Protein AF-A0A0D6EL27-F1 (afdb_monomer)

InterPro domains:
  IPR026113 tRNA N(3)-methylcytidine methyltransferase METTL2/6/8-like [PTHR22809] (2-212)
  IPR029063 S-adenosyl-L-methionine-dependent methyltransferase superfamily [G3DSA:3.40.50.150] (2-173)
  IPR029063 S-adenosyl-L-methionine-dependent methyltransferase superfamily [SSF53335] (4-173)

Organism: Sporidiobolus salmonicolor (NCBI:txid5005)

Sequence (214 aa):
MRAVELTKSHPAHTPTRVHVFQHDLTAPPSRPSLTSQLLAVPPEFGEPVQQFDIVSSIFVLSALAPRNHAKAVQTLISGTRAQLLAPGGSLLFRDYALHDEAQLRFHALPSASYATVPSLLSPQTASPATSSSPSLDEDTASFELNKPWYKRGDQTMTYFFTPAELQTLVDAACTELGVTVEGGVGVVERKMENRGEGWACTRRFVHGSWKRVA

Solvent-accessible surface area (backbone atoms only — not comparable to full-atom values): 12627 Å² total; per-residue (Å²): 108,72,67,54,52,53,51,68,71,35,92,84,55,48,58,60,80,49,89,81,82,89,83,66,75,77,62,57,89,91,47,86,48,70,52,58,55,47,58,63,54,56,80,70,46,51,81,56,67,71,56,29,63,63,45,77,46,69,64,50,65,27,58,46,60,75,90,47,46,52,59,35,51,32,37,62,44,27,36,87,85,51,56,26,48,26,73,67,9,36,45,36,40,36,33,46,14,58,85,12,47,70,57,52,48,47,48,70,44,97,41,82,62,33,53,38,91,76,33,88,68,52,81,83,73,79,77,79,92,74,94,74,88,77,81,92,69,91,79,70,68,73,77,61,86,85,54,62,61,43,42,34,55,84,71,49,48,44,36,37,40,52,42,67,58,55,47,50,41,49,53,52,31,24,62,78,68,74,42,49,67,51,75,52,50,41,79,48,77,43,82,44,69,45,84,90,72,80,46,76,46,57,43,33,26,28,43,33,45,31,32,25,76,89

Mean predicted aligned error: 10.02 Å

Nearest PDB structures (foldseek):
  1f38-assembly1_A  TM=5.485E-01  e=1.653E-01  Methanothermobacter thermautotrophicus
  3e05-assembly1_G  TM=5.197E-01  e=1.555E-01  Geobacter metallireducens GS-15
  6zm9-assembly1_A  TM=5.830E-01  e=5.276E-01  unidentified
  2q3v-assembly1_B  TM=5.225E-01  e=4.963E-01  Arabidopsis thaliana
  2yxd-assembly1_A  TM=3.707E-01  e=1.241E+00  Methanocaldococcus jannaschii DSM 2661

pLDDT: mean 80.63, std 20.19, range [30.08, 98.31]

Secondary structure (DSSP, 8-state):
-HHHHHHHTSTT--TTT-------TT--TTSPPHHHHHH---GGG-SPP-SEEEEEEES-GGGS-GGGHHHHHHHHHHTTTS-SEEEEEEEEEEEEBTT-HHHHHHHH---TTS--TT-TTS---PPPP---PPP--TT-----TTSSEEE-TTS-EEE-B-HHHHHHHHHHHHHHHT--EEEEEEEEEEEEEETTTTEEEEEEEEEEEEEE--

Structure (mmCIF, N/CA/C/O backbone):
data_AF-A0A0D6EL27-F1
#
_entry.id   AF-A0A0D6EL27-F1
#
loop_
_atom_site.group_PDB
_atom_site.id
_atom_site.type_symbol
_atom_site.label_atom_id
_atom_site.label_alt_id
_atom_site.label_comp_id
_atom_site.label_asym_id
_atom_site.label_entity_id
_atom_site.label_seq_id
_atom_site.pdbx_PDB_ins_code
_atom_site.Cartn_x
_atom_site.Cartn_y
_atom_site.Cartn_z
_atom_site.occupancy
_atom_site.B_iso_or_equiv
_atom_site.auth_seq_id
_atom_site.auth_comp_id
_atom_site.auth_asym_id
_atom_site.auth_atom_id
_atom_site.pdbx_PDB_model_num
ATOM 1 N N . MET A 1 1 ? 5.111 19.797 -1.852 1.00 78.06 1 MET A N 1
ATOM 2 C CA . MET A 1 1 ? 5.263 18.411 -2.363 1.00 78.06 1 MET A CA 1
ATOM 3 C C . MET A 1 1 ? 4.435 18.312 -3.625 1.00 78.06 1 MET A C 1
ATOM 5 O O . MET A 1 1 ? 3.224 18.485 -3.553 1.00 78.06 1 MET A O 1
ATOM 9 N N . ARG A 1 2 ? 5.085 18.094 -4.776 1.00 90.19 2 ARG A N 1
ATOM 10 C CA . ARG A 1 2 ? 4.503 18.342 -6.107 1.00 90.19 2 ARG A CA 1
ATOM 11 C C . ARG A 1 2 ? 3.172 17.625 -6.360 1.00 90.19 2 ARG A C 1
ATOM 13 O O . ARG A 1 2 ? 2.307 18.192 -7.012 1.00 90.19 2 ARG A O 1
ATOM 20 N N . ALA A 1 3 ? 2.974 16.417 -5.828 1.00 90.94 3 ALA A N 1
ATOM 21 C CA . ALA A 1 3 ? 1.711 15.694 -6.004 1.00 90.94 3 ALA A CA 1
ATOM 22 C C . ALA A 1 3 ? 0.532 16.381 -5.289 1.00 90.94 3 ALA A C 1
ATOM 24 O O . ALA A 1 3 ? -0.536 16.505 -5.874 1.00 90.94 3 ALA A O 1
ATOM 25 N N . VAL A 1 4 ? 0.732 16.891 -4.066 1.00 94.94 4 VAL A N 1
ATOM 26 C CA . VAL A 1 4 ? -0.304 17.642 -3.329 1.00 94.94 4 VAL A CA 1
ATOM 27 C C . VAL A 1 4 ? -0.691 18.908 -4.092 1.00 94.94 4 VAL A C 1
ATOM 29 O O . VAL A 1 4 ? -1.873 19.204 -4.235 1.00 94.94 4 VAL A O 1
ATOM 32 N N . GLU A 1 5 ? 0.302 19.639 -4.600 1.00 95.81 5 GLU A N 1
ATOM 33 C CA . GLU A 1 5 ? 0.089 20.863 -5.383 1.00 95.81 5 GLU A CA 1
ATOM 34 C C . GLU A 1 5 ? -0.697 20.575 -6.667 1.00 95.81 5 GLU A C 1
ATOM 36 O O . GLU A 1 5 ? -1.701 21.236 -6.917 1.00 95.81 5 GLU A O 1
ATOM 41 N N . LEU A 1 6 ? -0.305 19.543 -7.425 1.00 95.88 6 LEU A N 1
ATOM 42 C CA . LEU A 1 6 ? -0.995 19.126 -8.650 1.00 95.88 6 LEU A CA 1
ATOM 43 C C . LEU A 1 6 ? -2.441 18.689 -8.393 1.00 95.88 6 LEU A C 1
ATOM 45 O O . LEU A 1 6 ? -3.329 19.037 -9.169 1.00 95.88 6 LEU A O 1
ATOM 49 N N . THR A 1 7 ? -2.693 17.951 -7.306 1.00 95.12 7 THR A N 1
ATOM 50 C CA . THR A 1 7 ? -4.058 17.571 -6.923 1.00 95.12 7 THR A CA 1
ATOM 51 C C . THR A 1 7 ? -4.884 18.810 -6.603 1.00 95.12 7 THR A C 1
ATOM 53 O O . THR A 1 7 ? -5.988 18.943 -7.117 1.00 95.12 7 THR A O 1
ATOM 56 N N . LYS A 1 8 ? -4.348 19.742 -5.805 1.00 95.06 8 LYS A N 1
ATOM 57 C CA . LYS A 1 8 ? -5.065 20.963 -5.407 1.00 95.06 8 LYS A CA 1
ATOM 58 C C . LYS A 1 8 ? -5.298 21.931 -6.569 1.00 95.06 8 LYS A C 1
ATOM 60 O O . LYS A 1 8 ? -6.297 22.643 -6.550 1.00 95.06 8 LYS A O 1
ATOM 65 N N . SER A 1 9 ? -4.415 21.961 -7.570 1.00 96.44 9 SER A N 1
ATOM 66 C CA . SER A 1 9 ? -4.557 22.821 -8.753 1.00 96.44 9 SER A CA 1
ATOM 67 C C . SER A 1 9 ? -5.436 22.219 -9.854 1.00 96.44 9 SER A C 1
ATOM 69 O O . SER A 1 9 ? -5.684 22.881 -10.860 1.00 96.44 9 SER A O 1
ATOM 71 N N . HIS A 1 10 ? -5.872 20.963 -9.721 1.00 97.06 10 HIS A N 1
ATOM 72 C CA . HIS A 1 10 ? -6.699 20.311 -10.732 1.00 97.06 10 HIS A CA 1
ATOM 73 C C . HIS A 1 10 ? -8.119 20.919 -10.760 1.00 97.06 10 HIS A C 1
ATOM 75 O O . HIS A 1 10 ? -8.740 21.017 -9.703 1.00 97.06 10 HIS A O 1
ATOM 81 N N . PRO A 1 11 ? -8.703 21.249 -11.932 1.00 97.25 11 PRO A N 1
ATOM 82 C CA . PRO A 1 11 ? -10.021 21.900 -12.008 1.00 97.25 11 PRO A CA 1
ATOM 83 C C . PRO A 1 11 ? -11.175 21.127 -11.351 1.00 97.25 11 PRO A C 1
ATOM 85 O O . PRO A 1 11 ? -12.142 21.725 -10.899 1.00 97.25 11 PRO A O 1
ATOM 88 N N . ALA A 1 12 ? -11.080 19.795 -11.292 1.00 96.31 12 ALA A N 1
ATOM 89 C CA . ALA A 1 12 ? -12.077 18.939 -10.637 1.00 96.31 12 ALA A CA 1
ATOM 90 C C . ALA A 1 12 ? -11.841 18.734 -9.123 1.00 96.31 12 ALA A C 1
ATOM 92 O O . ALA A 1 12 ? -12.589 17.996 -8.480 1.00 96.31 12 ALA A O 1
ATOM 93 N N . HIS A 1 13 ? -10.789 19.323 -8.545 1.00 95.50 13 HIS A N 1
ATOM 94 C CA . HIS A 1 13 ? -10.511 19.201 -7.117 1.00 95.50 13 HIS A CA 1
ATOM 95 C C . HIS A 1 13 ? -11.606 19.886 -6.298 1.00 95.50 13 HIS A C 1
ATOM 97 O O . HIS A 1 13 ? -11.885 21.070 -6.467 1.00 95.50 13 HIS A O 1
ATOM 103 N N . THR A 1 14 ? -12.218 19.125 -5.393 1.00 95.62 14 THR A N 1
ATOM 104 C CA . THR A 1 14 ? -13.261 19.620 -4.495 1.00 95.62 14 THR A CA 1
ATOM 105 C C . THR A 1 14 ? -12.784 19.440 -3.053 1.00 95.62 14 THR A C 1
ATOM 107 O O . THR A 1 14 ? -12.764 18.302 -2.574 1.00 95.62 14 THR A O 1
ATOM 110 N N . PRO A 1 15 ? -12.413 20.518 -2.340 1.00 92.81 15 PRO A N 1
ATOM 111 C CA . PRO A 1 15 ? -11.818 20.404 -1.008 1.00 92.81 15 PRO A CA 1
ATOM 112 C C . PRO A 1 15 ? -12.817 19.928 0.059 1.00 92.81 15 PRO A C 1
ATOM 114 O O . PRO A 1 15 ? -12.401 19.431 1.096 1.00 92.81 15 PRO A O 1
ATOM 117 N N . THR A 1 16 ? -14.125 19.968 -0.224 1.00 94.44 16 THR A N 1
ATOM 118 C CA . THR A 1 16 ? -15.168 19.364 0.625 1.00 94.44 16 THR A CA 1
ATOM 119 C C . THR A 1 16 ? -15.268 17.838 0.490 1.00 94.44 16 THR A C 1
ATOM 121 O O . THR A 1 16 ? -15.998 17.195 1.234 1.00 94.44 16 THR A O 1
ATOM 124 N N . ARG A 1 17 ? -14.573 17.238 -0.490 1.00 92.12 17 ARG A N 1
ATOM 125 C CA . ARG A 1 17 ? -14.613 15.791 -0.784 1.00 92.12 17 ARG A CA 1
ATOM 126 C C . ARG A 1 17 ? -13.255 15.111 -0.668 1.00 92.12 17 ARG A C 1
ATOM 128 O O . ARG A 1 17 ? -13.202 13.891 -0.550 1.00 92.12 17 ARG A O 1
ATOM 135 N N . VAL A 1 18 ? -12.163 15.871 -0.764 1.00 93.25 18 VAL A N 1
ATOM 136 C CA . VAL A 1 18 ? -10.798 15.338 -0.783 1.00 93.25 18 VAL A CA 1
ATOM 137 C C . VAL A 1 18 ? -9.915 16.161 0.143 1.00 93.25 18 VAL A C 1
ATOM 139 O O . VAL A 1 18 ? -9.616 17.319 -0.137 1.00 93.25 18 VAL A O 1
ATOM 142 N N . HIS A 1 19 ? -9.432 15.527 1.210 1.00 93.12 19 HIS A N 1
ATOM 143 C CA . HIS A 1 19 ? -8.351 16.057 2.029 1.00 93.12 19 HIS A CA 1
ATOM 144 C C . HIS A 1 19 ? -7.033 15.404 1.596 1.00 93.12 19 HIS A C 1
ATOM 146 O O . HIS A 1 19 ? -6.845 14.198 1.744 1.00 93.12 19 HIS A O 1
ATOM 152 N N . VAL A 1 20 ? -6.123 16.200 1.029 1.00 94.00 20 VAL A N 1
ATOM 153 C CA . VAL A 1 20 ? -4.824 15.733 0.524 1.00 94.00 20 VAL A CA 1
ATOM 154 C C . VAL A 1 20 ? -3.668 16.406 1.264 1.00 94.00 20 VAL A C 1
ATOM 156 O O . VAL A 1 20 ? -3.588 17.635 1.345 1.00 94.00 20 VAL A O 1
ATOM 159 N N . PHE A 1 21 ? -2.747 15.589 1.774 1.00 94.25 21 PHE A N 1
ATOM 160 C CA . PHE A 1 21 ? -1.593 16.021 2.559 1.00 94.25 21 PHE A CA 1
ATOM 161 C C . PHE A 1 21 ? -0.396 15.076 2.373 1.00 94.25 21 PHE A C 1
ATOM 163 O O . PHE A 1 21 ? -0.504 14.016 1.758 1.00 94.25 21 PHE A O 1
ATOM 170 N N . GLN A 1 22 ? 0.768 15.485 2.881 1.00 93.75 22 GLN A N 1
ATOM 171 C CA . GLN A 1 22 ? 1.980 14.668 2.895 1.00 93.75 22 GLN A CA 1
ATOM 172 C C . GLN A 1 22 ? 2.207 14.082 4.290 1.00 93.75 22 GLN A C 1
ATOM 174 O O . GLN A 1 22 ? 2.247 14.819 5.276 1.00 93.75 22 GLN A O 1
ATOM 179 N N . HIS A 1 23 ? 2.464 12.776 4.339 1.00 92.25 23 HIS A N 1
ATOM 180 C CA . HIS A 1 23 ? 2.859 12.068 5.550 1.00 92.25 23 HIS A CA 1
ATOM 181 C C . HIS A 1 23 ? 4.056 11.150 5.291 1.00 92.25 23 HIS A C 1
ATOM 183 O O . HIS A 1 23 ? 4.164 10.558 4.219 1.00 92.25 23 HIS A O 1
ATOM 189 N N . ASP A 1 24 ? 4.936 11.023 6.281 1.00 91.69 24 ASP A N 1
ATOM 190 C CA . ASP A 1 24 ? 6.023 10.044 6.289 1.00 91.69 24 ASP A CA 1
ATOM 191 C C . ASP A 1 24 ? 5.643 8.898 7.233 1.00 91.69 24 ASP A C 1
ATOM 193 O O . ASP A 1 24 ? 5.686 9.054 8.451 1.00 91.69 24 ASP A O 1
ATOM 197 N N . LEU A 1 25 ? 5.288 7.739 6.667 1.00 90.38 25 LEU A N 1
ATOM 198 C CA . LEU A 1 25 ? 4.889 6.542 7.423 1.00 90.38 25 LEU A CA 1
ATOM 199 C C . LEU A 1 25 ? 6.007 5.977 8.311 1.00 90.38 25 LEU A C 1
ATOM 201 O O . LEU A 1 25 ? 5.752 5.148 9.184 1.00 90.38 25 LEU A O 1
ATOM 205 N N . THR A 1 26 ? 7.251 6.402 8.095 1.00 87.50 26 THR A N 1
ATOM 206 C CA . THR A 1 26 ? 8.404 5.964 8.885 1.00 87.50 26 THR A CA 1
ATOM 207 C C . THR A 1 26 ? 8.746 6.926 10.012 1.00 87.50 26 THR A C 1
ATOM 209 O O . THR A 1 26 ? 9.590 6.595 10.850 1.00 87.50 26 THR A O 1
ATOM 212 N N . ALA A 1 27 ? 8.056 8.071 10.082 1.00 87.94 27 ALA A N 1
ATOM 213 C CA . ALA A 1 27 ? 8.381 9.148 10.997 1.00 87.94 27 ALA A CA 1
ATOM 214 C C . ALA A 1 27 ? 8.523 8.656 12.455 1.00 87.94 27 ALA A C 1
ATOM 216 O O . ALA A 1 27 ? 7.769 7.781 12.917 1.00 87.94 27 ALA A O 1
ATOM 217 N N . PRO A 1 28 ? 9.510 9.188 13.199 1.00 86.81 28 PRO A N 1
ATOM 218 C CA . PRO A 1 28 ? 9.677 8.859 14.605 1.00 86.81 28 PRO A CA 1
ATOM 219 C C . PRO A 1 28 ? 8.507 9.418 15.437 1.00 86.81 28 PRO A C 1
ATOM 221 O O . PRO A 1 28 ? 7.850 10.367 15.005 1.00 86.81 28 PRO A O 1
ATOM 224 N N . PRO A 1 29 ? 8.281 8.906 16.662 1.00 83.25 29 PRO A N 1
ATOM 225 C CA . PRO A 1 29 ? 7.201 9.371 17.542 1.00 83.25 29 PRO A CA 1
ATOM 226 C C . PRO A 1 29 ? 7.248 10.865 17.905 1.00 83.25 29 P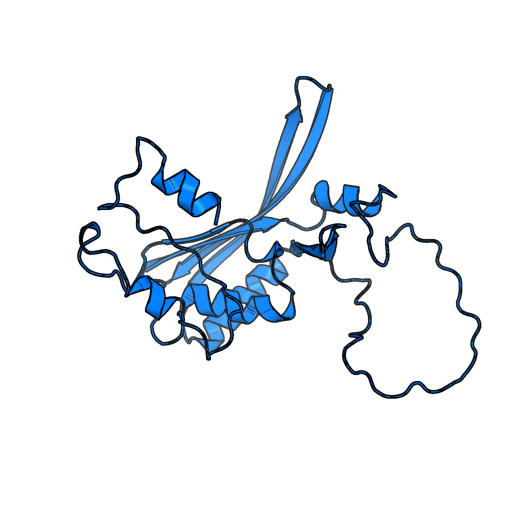RO A C 1
ATOM 228 O O . PRO A 1 29 ? 6.250 11.416 18.354 1.00 83.25 29 PRO A O 1
ATOM 231 N N . SER A 1 30 ? 8.394 11.529 17.719 1.00 86.44 30 SER A N 1
ATOM 232 C CA . SER A 1 30 ? 8.557 12.973 17.928 1.00 86.44 30 SER A CA 1
ATOM 233 C C . SER A 1 30 ? 7.895 13.837 16.848 1.00 86.44 30 SER A C 1
ATOM 235 O O . SER A 1 30 ? 7.785 15.050 17.022 1.00 86.44 30 SER A O 1
ATOM 237 N N . ARG A 1 31 ? 7.461 13.246 15.728 1.00 88.00 31 ARG A N 1
ATOM 238 C CA . ARG A 1 31 ? 6.713 13.937 14.672 1.00 88.00 31 ARG A CA 1
ATOM 239 C C . ARG A 1 31 ? 5.207 13.675 14.772 1.00 88.00 31 ARG A C 1
ATOM 241 O O . ARG A 1 31 ? 4.800 12.666 15.346 1.00 88.00 31 ARG A O 1
ATOM 248 N N . PRO A 1 32 ? 4.368 14.551 14.180 1.00 87.19 32 PRO A N 1
ATOM 249 C CA . PRO A 1 32 ? 2.928 14.329 14.127 1.00 87.19 32 PRO A CA 1
ATOM 250 C C . PRO A 1 32 ? 2.597 12.968 13.514 1.00 87.19 32 PRO A C 1
ATOM 252 O O . PRO A 1 32 ? 3.055 12.650 12.416 1.00 87.19 32 PRO A O 1
ATOM 255 N N . SER A 1 33 ? 1.793 12.180 14.224 1.00 89.81 33 SER A N 1
ATOM 256 C CA . SER A 1 33 ? 1.339 10.873 13.747 1.00 89.81 33 SER A CA 1
ATOM 257 C C . SER A 1 33 ? 0.371 10.996 12.569 1.00 89.81 33 SER A C 1
ATOM 259 O O . SER A 1 33 ? -0.254 12.044 12.387 1.00 89.81 33 SER A O 1
ATOM 261 N N . LEU A 1 34 ? 0.192 9.912 11.806 1.00 90.38 34 LEU A N 1
ATOM 262 C CA . LEU A 1 34 ? -0.825 9.854 10.752 1.00 90.38 34 LEU A CA 1
ATOM 263 C C . LEU A 1 34 ? -2.213 10.194 11.310 1.00 90.38 34 LEU A C 1
ATOM 265 O O . LEU A 1 34 ? -2.915 11.019 10.739 1.00 90.38 34 LEU A O 1
ATOM 269 N N . THR A 1 35 ? -2.568 9.641 12.474 1.00 88.62 35 THR A N 1
ATOM 270 C CA . THR A 1 35 ? -3.827 9.944 13.168 1.00 88.62 35 THR A CA 1
ATOM 271 C C . THR A 1 35 ? -3.972 11.441 13.445 1.00 88.62 35 THR A C 1
ATOM 273 O O . THR A 1 35 ? -5.014 12.018 13.163 1.00 88.62 35 THR A O 1
ATOM 276 N N . SER A 1 36 ? -2.920 12.103 13.933 1.00 89.12 36 SER A N 1
ATOM 277 C CA . SER A 1 36 ? -2.948 13.551 14.180 1.00 89.12 36 SER A CA 1
ATOM 278 C C . SER A 1 36 ? -3.169 14.359 12.898 1.00 89.12 36 SER A C 1
ATOM 280 O O . SER A 1 36 ? -3.874 15.360 12.933 1.00 89.12 36 SER A O 1
ATOM 282 N N . GLN A 1 37 ? -2.594 13.932 11.770 1.00 90.50 37 GLN A N 1
ATOM 283 C CA . GLN A 1 37 ? -2.813 14.595 10.481 1.00 90.50 37 GLN A CA 1
ATOM 284 C C . GLN A 1 37 ? -4.218 14.353 9.924 1.00 90.50 37 GLN A C 1
ATOM 286 O O . GLN A 1 37 ? -4.820 15.275 9.384 1.00 90.50 37 GLN A O 1
ATOM 291 N N . LEU A 1 38 ? -4.760 13.146 10.094 1.00 91.12 38 LEU A N 1
ATOM 292 C CA . LEU A 1 38 ? -6.128 12.814 9.689 1.00 91.12 38 LEU A CA 1
ATOM 293 C C . LEU A 1 38 ? -7.178 13.596 10.488 1.00 91.12 38 LEU A C 1
ATOM 295 O O . LEU A 1 38 ? -8.225 13.926 9.943 1.00 91.12 38 LEU A O 1
ATOM 299 N N . LEU A 1 39 ? -6.884 13.934 11.748 1.00 90.00 39 LEU A N 1
ATOM 300 C CA . LEU A 1 39 ? -7.738 14.788 12.580 1.00 90.00 39 LEU A CA 1
ATOM 301 C C . LEU A 1 39 ? -7.625 16.283 12.235 1.00 90.00 39 LEU A C 1
ATOM 303 O O . LEU A 1 39 ? -8.548 17.044 12.509 1.00 90.00 39 LEU A O 1
ATOM 307 N N . ALA A 1 40 ? -6.514 16.714 11.636 1.00 91.31 40 ALA A N 1
ATOM 308 C CA . ALA A 1 40 ? -6.260 18.106 11.267 1.00 91.31 40 ALA A CA 1
ATOM 309 C C . ALA A 1 40 ? -6.823 18.434 9.871 1.00 91.31 40 ALA A C 1
ATOM 311 O O . ALA A 1 40 ? -6.079 18.784 8.953 1.00 91.31 40 ALA A O 1
ATOM 312 N N . VAL A 1 41 ? -8.138 18.284 9.703 1.00 93.06 41 VAL A N 1
ATOM 313 C CA . VAL A 1 41 ? -8.836 18.589 8.445 1.00 93.06 41 VAL A CA 1
ATOM 314 C C . VAL A 1 41 ? -9.078 20.097 8.283 1.00 93.06 41 VAL A C 1
ATOM 316 O O . VAL A 1 41 ? -9.270 20.800 9.278 1.00 93.06 41 VAL A O 1
ATOM 319 N N . PRO A 1 42 ? -9.061 20.632 7.049 1.00 91.81 42 PRO A N 1
ATOM 320 C CA . PRO A 1 42 ? -9.397 22.029 6.813 1.00 91.81 42 PRO A CA 1
ATOM 321 C C . PRO A 1 42 ? -10.913 22.266 6.993 1.00 91.81 42 PRO A C 1
ATOM 323 O O . PRO A 1 42 ? -11.692 21.338 6.759 1.00 91.81 42 PRO A O 1
ATOM 326 N N . PRO A 1 43 ? -11.359 23.480 7.379 1.00 92.44 43 PRO A N 1
ATOM 327 C CA . PRO A 1 43 ? -12.764 23.748 7.717 1.00 92.44 43 PRO A CA 1
ATOM 328 C C . PRO A 1 43 ? -13.760 23.360 6.620 1.00 92.44 43 PRO A C 1
ATOM 330 O O . PRO A 1 43 ? -14.862 22.902 6.906 1.00 92.44 43 PRO A O 1
ATOM 333 N N . GLU A 1 44 ? -13.371 23.510 5.356 1.00 93.44 44 GLU A N 1
ATOM 334 C CA . GLU A 1 44 ? -14.201 23.161 4.208 1.00 93.44 44 GLU A CA 1
ATOM 335 C C . GLU A 1 44 ? -14.424 21.650 4.027 1.00 93.44 44 GLU A C 1
ATOM 337 O O . GLU A 1 44 ? -15.383 21.260 3.366 1.00 93.44 44 GLU A O 1
ATOM 342 N N . PHE A 1 45 ? -13.582 20.795 4.616 1.00 93.81 45 PHE A N 1
ATOM 343 C CA . PHE A 1 45 ? -13.763 19.340 4.590 1.00 93.81 45 PHE A CA 1
ATOM 344 C C . PHE A 1 45 ? -14.831 18.869 5.592 1.00 93.81 45 PHE A C 1
ATOM 346 O O . PHE A 1 45 ? -15.416 17.803 5.410 1.00 93.81 45 PHE A O 1
ATOM 353 N N . GLY A 1 46 ? -15.129 19.681 6.613 1.00 92.00 46 GLY A N 1
ATOM 354 C CA . GLY A 1 46 ? -16.069 19.351 7.681 1.00 92.00 46 GLY A CA 1
ATOM 355 C C . GLY A 1 46 ? -15.410 18.587 8.827 1.00 92.00 46 GLY A C 1
ATOM 356 O O . GLY A 1 46 ? -14.273 18.871 9.200 1.00 92.00 46 GLY A O 1
ATOM 357 N N . GLU A 1 47 ? -16.138 17.633 9.407 1.00 92.44 47 GLU A N 1
ATOM 358 C CA . GLU A 1 47 ? -15.661 16.855 10.552 1.00 92.44 47 GLU A CA 1
ATOM 359 C C . GLU A 1 47 ? -14.588 15.826 10.150 1.00 92.44 47 GLU A C 1
ATOM 361 O O . GLU A 1 47 ? -14.679 15.208 9.082 1.00 92.44 47 GLU A O 1
ATOM 366 N N . PRO A 1 48 ? -13.570 15.595 10.998 1.00 91.06 48 PRO A N 1
ATOM 367 C CA . PRO A 1 48 ? -12.527 14.627 10.709 1.00 91.06 48 PRO A CA 1
ATOM 368 C C . PRO A 1 48 ? -13.057 13.191 10.725 1.00 91.06 48 PRO A C 1
ATOM 370 O O . PRO A 1 48 ? -13.812 12.775 11.607 1.00 91.06 48 PRO A O 1
ATOM 373 N N . VAL A 1 49 ? -12.578 12.395 9.772 1.00 88.25 49 VAL A N 1
ATOM 374 C CA . VAL A 1 49 ? -12.876 10.964 9.679 1.00 88.25 49 VAL A CA 1
ATOM 375 C C . VAL A 1 49 ? -11.837 10.179 10.478 1.00 88.25 49 VAL A C 1
ATOM 377 O O . VAL A 1 49 ? -10.634 10.342 10.280 1.00 88.25 49 VAL A O 1
ATOM 380 N N . GLN A 1 50 ? -12.304 9.321 11.386 1.00 86.25 50 GLN A N 1
ATOM 381 C CA . GLN A 1 50 ? -11.436 8.529 12.269 1.00 86.25 50 GLN A CA 1
ATOM 382 C C . GLN A 1 50 ? -11.246 7.085 11.797 1.00 86.25 50 GLN A C 1
ATOM 384 O O . GLN A 1 50 ? -10.224 6.476 12.106 1.00 86.25 50 GLN A O 1
ATOM 389 N N . GLN A 1 51 ? -12.215 6.548 11.050 1.00 90.81 51 GLN A N 1
ATOM 390 C CA . GLN A 1 51 ? -12.185 5.194 10.508 1.00 90.81 51 GLN A CA 1
ATOM 391 C C . GLN A 1 51 ? -12.556 5.203 9.030 1.00 90.81 51 GLN A C 1
ATOM 393 O O . GLN A 1 51 ? -13.379 6.004 8.593 1.00 90.81 51 GLN A O 1
ATOM 398 N N . PHE A 1 52 ? -11.950 4.300 8.273 1.00 94.31 52 PHE A N 1
ATOM 399 C CA . PHE A 1 52 ? -12.019 4.266 6.824 1.00 94.31 52 PHE A CA 1
ATOM 400 C C . PHE A 1 52 ? -12.540 2.913 6.359 1.00 94.31 52 PHE A C 1
ATOM 402 O O . PHE A 1 52 ? -12.020 1.865 6.749 1.00 94.31 52 PHE A O 1
ATOM 409 N N . ASP A 1 53 ? -13.527 2.948 5.467 1.00 96.12 53 ASP A N 1
ATOM 410 C CA . ASP A 1 53 ? -14.040 1.754 4.793 1.00 96.12 53 ASP A CA 1
ATOM 411 C C . ASP A 1 53 ? -13.014 1.161 3.826 1.00 96.12 53 ASP A C 1
ATOM 413 O O . ASP A 1 53 ? -13.065 -0.024 3.506 1.00 96.12 53 ASP A O 1
ATOM 417 N N . ILE A 1 54 ? -12.087 1.984 3.328 1.00 96.69 54 ILE A N 1
ATOM 418 C CA . ILE A 1 54 ? -11.033 1.568 2.408 1.00 96.69 54 ILE A CA 1
ATOM 419 C C . ILE A 1 54 ? -9.727 2.251 2.801 1.00 96.69 54 ILE A C 1
ATOM 421 O O . ILE A 1 54 ? -9.642 3.478 2.840 1.00 96.69 54 ILE A O 1
ATOM 425 N N . VAL A 1 55 ? -8.684 1.450 3.005 1.00 96.56 55 VAL A N 1
ATOM 426 C CA . VAL A 1 55 ? -7.297 1.909 3.101 1.00 96.56 55 VAL A CA 1
ATOM 427 C C . VAL A 1 55 ? -6.524 1.290 1.943 1.00 96.56 55 VAL A C 1
ATOM 429 O O . VAL A 1 55 ? -6.422 0.070 1.842 1.00 96.56 55 VAL A O 1
ATOM 432 N N . SER A 1 56 ? -5.977 2.118 1.053 1.00 96.94 56 SER A N 1
ATOM 433 C CA . SER A 1 56 ? -5.208 1.650 -0.105 1.00 96.94 56 SER A CA 1
ATOM 434 C C . SER A 1 56 ? -3.761 2.128 -0.062 1.00 96.94 56 SER A C 1
ATOM 436 O O . SER A 1 56 ? -3.510 3.325 0.074 1.00 96.94 56 SER A O 1
ATOM 438 N N . SER A 1 57 ? -2.823 1.210 -0.268 1.00 96.75 57 SER A N 1
ATOM 439 C CA . SER A 1 57 ? -1.388 1.467 -0.359 1.00 96.75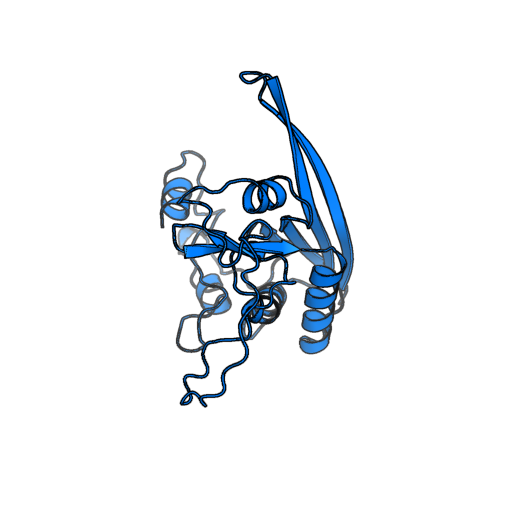 57 SER A CA 1
ATOM 440 C C . SER A 1 57 ? -0.880 1.042 -1.737 1.00 96.75 57 SER A C 1
ATOM 442 O O . SER A 1 57 ? -0.901 -0.141 -2.079 1.00 96.75 57 SER A O 1
ATOM 444 N N . ILE A 1 58 ? -0.484 2.014 -2.565 1.00 96.94 58 ILE A N 1
ATOM 445 C CA . ILE A 1 58 ? -0.109 1.793 -3.968 1.00 96.94 58 ILE A CA 1
ATOM 446 C C . ILE A 1 58 ? 1.295 2.353 -4.216 1.00 96.94 58 ILE A C 1
ATOM 448 O O . ILE A 1 58 ? 1.488 3.565 -4.164 1.00 96.94 58 ILE A O 1
ATOM 452 N N . PHE A 1 59 ? 2.254 1.474 -4.515 1.00 95.12 59 PHE A N 1
ATOM 453 C CA . PHE A 1 59 ? 3.676 1.781 -4.712 1.00 95.12 59 PHE A CA 1
ATOM 454 C C . PHE A 1 59 ? 4.314 2.507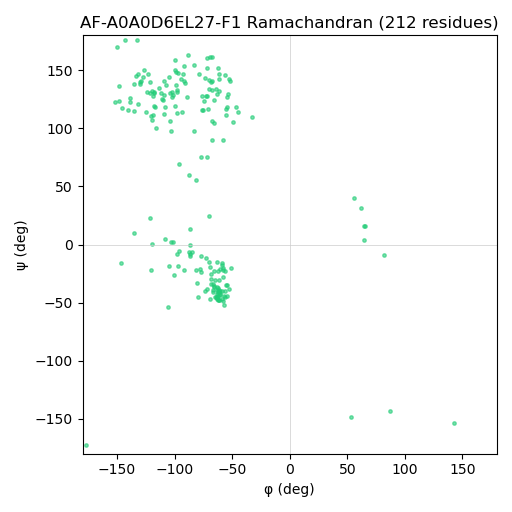 -3.520 1.00 95.12 59 PHE A C 1
ATOM 456 O O . PHE A 1 59 ? 5.093 3.444 -3.694 1.00 95.12 59 PHE A O 1
ATOM 463 N N . VAL A 1 60 ? 3.950 2.093 -2.302 1.00 94.44 60 VAL A N 1
ATOM 464 C CA . VAL A 1 60 ? 4.401 2.741 -1.062 1.00 94.44 60 VAL A CA 1
ATOM 465 C C . VAL A 1 60 ? 5.445 1.890 -0.361 1.00 94.44 60 VAL A C 1
ATOM 467 O O . VAL A 1 60 ? 6.534 2.384 -0.081 1.00 94.44 60 VAL A O 1
ATOM 470 N N . LEU A 1 61 ? 5.150 0.613 -0.082 1.00 94.12 61 LEU A N 1
ATOM 471 C CA . LEU A 1 61 ? 6.057 -0.215 0.717 1.00 94.12 61 LEU A CA 1
ATOM 472 C C . LEU A 1 61 ? 7.369 -0.473 -0.021 1.00 94.12 61 LEU A C 1
ATOM 474 O O . LEU A 1 61 ? 8.426 -0.497 0.607 1.00 94.12 61 LEU A O 1
ATOM 478 N N . SER A 1 62 ? 7.326 -0.591 -1.352 1.00 92.81 62 SER A N 1
ATOM 479 C CA . SER A 1 62 ? 8.538 -0.786 -2.154 1.00 92.81 62 SER A CA 1
ATOM 480 C C . SER A 1 62 ? 9.530 0.374 -2.072 1.00 92.81 62 SER A C 1
ATOM 482 O O . SER A 1 62 ? 10.719 0.156 -2.299 1.00 92.81 62 SER A O 1
ATOM 484 N N . ALA A 1 63 ? 9.073 1.579 -1.717 1.00 90.94 63 ALA A N 1
ATOM 485 C CA . ALA A 1 63 ? 9.920 2.755 -1.530 1.00 90.94 63 ALA A CA 1
ATOM 486 C C . ALA A 1 63 ? 10.509 2.859 -0.109 1.00 90.94 63 ALA A C 1
ATOM 488 O O . ALA A 1 63 ? 11.347 3.722 0.153 1.00 90.94 63 ALA A O 1
ATOM 489 N N . LEU A 1 64 ? 10.079 1.998 0.820 1.00 90.31 64 LEU A N 1
ATOM 490 C CA . LEU A 1 64 ? 10.551 1.972 2.202 1.00 90.31 64 LEU A CA 1
ATOM 491 C C . LEU A 1 64 ? 11.647 0.918 2.390 1.00 90.31 64 LEU A C 1
ATOM 493 O O . LEU A 1 64 ? 11.620 -0.154 1.784 1.00 90.31 64 LEU A O 1
ATOM 497 N N . ALA A 1 65 ? 12.587 1.192 3.299 1.00 87.69 65 ALA A N 1
ATOM 498 C CA . ALA A 1 65 ? 13.553 0.188 3.735 1.00 87.69 65 ALA A CA 1
ATOM 499 C C . ALA A 1 65 ? 12.831 -1.007 4.399 1.00 87.69 65 ALA A C 1
ATOM 501 O O . ALA A 1 65 ? 11.896 -0.770 5.168 1.00 87.69 65 ALA A O 1
ATOM 502 N N . PRO A 1 66 ? 13.290 -2.262 4.204 1.00 89.69 66 PRO A N 1
ATOM 503 C CA . PRO A 1 66 ? 12.602 -3.457 4.715 1.00 89.69 66 PRO A CA 1
ATOM 504 C C . PRO A 1 66 ? 12.290 -3.427 6.213 1.00 89.69 66 PRO A C 1
ATOM 506 O O . PRO A 1 66 ? 11.198 -3.790 6.639 1.00 89.69 66 PRO A O 1
ATOM 509 N N . ARG A 1 67 ? 13.216 -2.889 7.018 1.00 90.06 67 ARG A N 1
ATOM 510 C CA . ARG A 1 67 ? 13.041 -2.708 8.470 1.00 90.06 67 ARG A CA 1
ATOM 511 C C . ARG A 1 67 ? 11.823 -1.856 8.861 1.00 90.06 67 ARG A C 1
ATOM 513 O O . ARG A 1 67 ? 11.366 -1.938 9.991 1.00 90.06 67 ARG A O 1
ATOM 520 N N . ASN A 1 68 ? 11.303 -1.041 7.943 1.00 92.56 68 ASN A N 1
ATOM 521 C CA . ASN A 1 68 ? 10.169 -0.151 8.182 1.00 92.56 68 ASN A CA 1
ATOM 522 C C . ASN A 1 68 ? 8.832 -0.729 7.692 1.00 92.56 68 ASN A C 1
ATOM 524 O O . ASN A 1 68 ? 7.792 -0.132 7.967 1.00 92.56 68 ASN A O 1
ATOM 528 N N . HIS A 1 69 ? 8.825 -1.856 6.967 1.00 94.62 69 HIS A N 1
ATOM 529 C CA . HIS A 1 69 ? 7.604 -2.404 6.362 1.00 94.62 69 HIS A CA 1
ATOM 530 C C . HIS A 1 69 ? 6.562 -2.792 7.409 1.00 94.62 69 HIS A C 1
ATOM 532 O O . HIS A 1 69 ? 5.414 -2.374 7.291 1.00 94.62 69 HIS A O 1
ATOM 538 N N . ALA A 1 70 ? 6.966 -3.511 8.460 1.00 93.88 70 ALA A N 1
ATOM 539 C CA . ALA A 1 70 ? 6.059 -3.944 9.526 1.00 93.88 70 ALA A CA 1
ATOM 540 C C . ALA A 1 70 ? 5.350 -2.750 10.187 1.00 93.88 70 ALA A C 1
ATOM 542 O O . ALA A 1 70 ? 4.121 -2.675 10.192 1.00 93.88 70 ALA A O 1
ATOM 543 N N . LYS A 1 71 ? 6.121 -1.747 10.631 1.00 92.81 71 LYS A N 1
ATOM 544 C CA . LYS A 1 71 ? 5.584 -0.512 11.222 1.00 92.81 71 LYS A CA 1
ATOM 545 C C . LYS A 1 71 ? 4.650 0.237 10.263 1.00 92.81 71 LYS A C 1
ATOM 547 O O . LYS A 1 71 ? 3.624 0.765 10.690 1.00 92.81 71 LYS A O 1
ATOM 552 N N . ALA A 1 72 ? 4.986 0.299 8.973 1.00 94.31 72 ALA A N 1
ATOM 553 C CA . ALA A 1 72 ? 4.149 0.964 7.978 1.00 94.31 72 ALA A CA 1
ATOM 554 C C . ALA A 1 72 ? 2.798 0.249 7.805 1.00 94.31 72 ALA A C 1
ATOM 556 O O . ALA A 1 72 ? 1.761 0.909 7.815 1.00 94.31 72 ALA A O 1
ATOM 557 N N . VAL A 1 73 ? 2.792 -1.086 7.715 1.00 95.12 73 VAL A N 1
ATOM 558 C CA . VAL A 1 73 ? 1.557 -1.887 7.622 1.00 95.12 73 VAL A CA 1
ATOM 559 C C . VAL A 1 73 ? 0.701 -1.726 8.880 1.00 95.12 73 VAL A C 1
ATOM 561 O O . VAL A 1 73 ? -0.491 -1.449 8.767 1.00 95.12 73 VAL A O 1
ATOM 564 N N . GLN A 1 74 ? 1.302 -1.791 10.071 1.00 92.94 74 GLN A N 1
ATOM 565 C CA . GLN A 1 74 ? 0.599 -1.534 11.335 1.00 92.94 74 GLN A CA 1
ATOM 566 C C . GLN A 1 74 ? -0.038 -0.140 11.364 1.00 92.94 74 GLN A C 1
ATOM 568 O O . GLN A 1 74 ? -1.204 0.008 11.726 1.00 92.94 74 GLN A O 1
ATOM 573 N N . THR A 1 75 ? 0.703 0.880 10.917 1.00 92.25 75 THR A N 1
ATOM 574 C CA . THR A 1 75 ? 0.210 2.263 10.848 1.00 92.25 75 THR A CA 1
ATOM 575 C C . THR A 1 75 ? -0.988 2.385 9.905 1.00 92.25 75 THR A C 1
ATOM 577 O O . THR A 1 75 ? -1.930 3.103 10.225 1.00 92.25 75 THR A O 1
ATOM 580 N N . LEU A 1 76 ? -0.988 1.677 8.770 1.00 92.50 76 LEU A N 1
ATOM 581 C CA . LEU A 1 76 ? -2.106 1.681 7.819 1.00 92.50 76 LEU A CA 1
ATOM 582 C C . LEU A 1 76 ? -3.362 0.991 8.376 1.00 92.50 76 LEU A C 1
ATOM 584 O O . LEU A 1 76 ? -4.470 1.426 8.078 1.00 92.50 76 LEU A O 1
ATOM 588 N N . ILE A 1 77 ? -3.205 -0.051 9.198 1.00 92.38 77 ILE A N 1
ATOM 589 C CA . ILE A 1 77 ? -4.334 -0.768 9.811 1.00 92.38 77 ILE A CA 1
ATOM 590 C C . ILE A 1 77 ? -4.881 -0.003 11.023 1.00 92.38 77 ILE A C 1
ATOM 592 O O . ILE A 1 77 ? -6.098 0.135 11.166 1.00 92.38 77 ILE A O 1
ATOM 596 N N . SER A 1 78 ? -4.008 0.504 11.901 1.00 83.00 78 SER A N 1
ATOM 597 C CA . SER A 1 78 ? -4.418 0.998 13.220 1.00 83.00 78 SER A CA 1
ATOM 598 C C . SER A 1 78 ? -3.831 2.331 13.689 1.00 83.00 78 SER A C 1
ATOM 600 O O . SER A 1 78 ? -4.027 2.709 14.847 1.00 83.00 78 SER A O 1
ATOM 602 N N . GLY A 1 79 ? -3.149 3.084 12.825 1.00 70.50 79 GLY A N 1
ATOM 603 C CA . GLY A 1 79 ? -2.555 4.364 13.213 1.00 70.50 79 GLY A CA 1
ATOM 604 C C . GLY A 1 79 ? -1.652 4.227 14.447 1.00 70.50 79 GLY A C 1
ATOM 605 O O . GLY A 1 79 ? -1.032 3.189 14.656 1.00 70.50 79 GLY A O 1
ATOM 606 N N . THR A 1 80 ? -1.571 5.267 15.282 1.00 59.53 80 THR A N 1
ATOM 607 C CA . THR A 1 80 ? -0.787 5.224 16.537 1.00 59.53 80 THR A CA 1
ATOM 608 C C . THR A 1 80 ? -1.613 4.915 17.785 1.00 59.53 80 THR A C 1
ATOM 610 O O . THR A 1 80 ? -1.035 4.568 18.813 1.00 59.53 80 THR A O 1
ATOM 613 N N . ARG A 1 81 ? -2.942 5.087 17.740 1.00 58.88 81 ARG A N 1
ATOM 614 C CA . ARG A 1 81 ? -3.825 4.947 18.918 1.00 58.88 81 ARG A CA 1
ATOM 615 C C . ARG A 1 81 ? -5.223 4.389 18.642 1.00 58.88 81 ARG A C 1
ATOM 617 O O . ARG A 1 81 ? -5.892 4.013 19.597 1.00 58.88 81 ARG A O 1
ATOM 624 N N . ALA A 1 82 ? -5.688 4.368 17.393 1.00 67.75 82 ALA A N 1
ATOM 625 C CA . ALA A 1 82 ? -7.051 3.963 17.058 1.00 67.75 82 ALA A CA 1
ATOM 626 C C . ALA A 1 82 ? -7.096 3.302 15.682 1.00 67.75 82 ALA A C 1
ATOM 628 O O . ALA A 1 82 ? -6.496 3.809 14.735 1.00 67.75 82 ALA A O 1
ATOM 629 N N . GLN A 1 83 ? -7.837 2.196 15.586 1.00 80.44 83 GLN A N 1
ATOM 630 C CA . GLN A 1 83 ? -7.981 1.415 14.362 1.00 80.44 83 GLN A CA 1
ATOM 631 C C . GLN A 1 83 ? -8.476 2.293 13.206 1.00 80.44 83 GLN A C 1
ATOM 633 O O . GLN A 1 83 ? -9.623 2.737 13.237 1.00 80.44 83 GLN A O 1
ATOM 638 N N . LEU A 1 84 ? -7.614 2.535 12.209 1.00 89.81 84 LEU A N 1
ATOM 639 C CA . LEU A 1 84 ? -7.953 3.332 11.029 1.00 89.81 84 LEU A CA 1
ATOM 640 C C . LEU A 1 84 ? -8.874 2.545 10.107 1.00 89.81 84 LEU A C 1
ATOM 642 O O . LEU A 1 84 ? -9.813 3.104 9.557 1.00 89.81 84 LEU A O 1
ATOM 646 N N . LEU A 1 85 ? -8.627 1.249 9.935 1.00 93.81 85 LEU A N 1
ATOM 647 C CA . LEU A 1 85 ? -9.491 0.404 9.126 1.00 93.81 85 LEU A CA 1
ATOM 648 C C . LEU A 1 85 ? -10.775 0.091 9.902 1.00 93.81 85 LEU A C 1
ATOM 650 O O . LEU A 1 85 ? -10.717 -0.569 10.942 1.00 93.81 85 LEU A O 1
ATOM 654 N N . ALA A 1 86 ? -11.923 0.549 9.405 1.00 93.50 86 ALA A N 1
ATOM 655 C CA . ALA A 1 86 ? -13.220 0.295 10.030 1.00 93.50 86 ALA A CA 1
ATOM 656 C C . ALA A 1 86 ? -13.545 -1.215 10.058 1.00 93.50 86 ALA A C 1
ATOM 658 O O . ALA A 1 86 ? -13.097 -1.950 9.170 1.00 93.50 86 ALA A O 1
ATOM 659 N N . PRO A 1 87 ? -14.342 -1.709 11.025 1.00 93.25 87 PRO A N 1
ATOM 660 C CA . PRO A 1 87 ? -14.941 -3.040 10.929 1.00 93.25 87 PRO A CA 1
ATOM 661 C C . PRO A 1 87 ? -15.710 -3.190 9.607 1.00 93.25 87 PRO A C 1
ATOM 663 O O . PRO A 1 87 ? -16.503 -2.326 9.244 1.00 93.25 87 PRO A O 1
ATOM 666 N N . GLY A 1 88 ? -15.456 -4.261 8.853 1.00 95.38 88 GLY A N 1
ATOM 667 C CA . GLY A 1 88 ? -15.992 -4.445 7.500 1.00 95.38 88 GLY A CA 1
ATOM 668 C C . GLY A 1 88 ? -15.216 -3.727 6.386 1.00 95.38 88 GLY A C 1
ATOM 669 O O . GLY A 1 88 ? -15.483 -3.992 5.211 1.00 95.38 88 GLY A O 1
ATOM 670 N N . GLY A 1 89 ? -14.254 -2.865 6.729 1.00 95.94 89 GLY A N 1
ATOM 671 C CA . GLY A 1 89 ? -13.427 -2.117 5.786 1.00 95.94 89 GLY A CA 1
ATOM 672 C C . GLY A 1 89 ? -12.394 -2.980 5.056 1.00 95.94 89 GLY A C 1
ATOM 673 O O . GLY A 1 89 ? -12.045 -4.075 5.498 1.00 95.94 89 GLY A O 1
ATOM 674 N N . SER A 1 90 ? -11.895 -2.485 3.922 1.00 97.62 90 SER A N 1
ATOM 675 C CA . SER A 1 90 ? -10.951 -3.182 3.043 1.00 97.62 90 SER A CA 1
ATOM 676 C C . SER A 1 90 ? -9.563 -2.539 3.024 1.00 97.62 90 SER A C 1
ATOM 678 O O . SER A 1 90 ? -9.414 -1.342 2.782 1.00 97.62 90 SER A O 1
ATOM 680 N N . LEU A 1 91 ? -8.539 -3.361 3.217 1.00 97.62 91 LEU A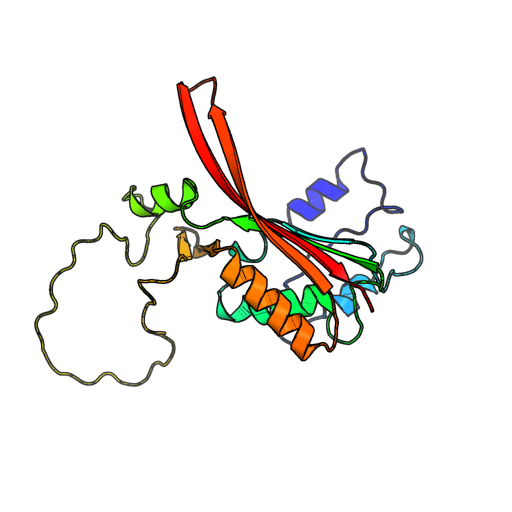 N 1
ATOM 681 C CA . LEU A 1 91 ? -7.132 -3.024 3.064 1.00 97.62 91 LEU A CA 1
ATOM 682 C C . LEU A 1 91 ? -6.638 -3.520 1.705 1.00 97.62 91 LEU A C 1
ATOM 684 O O . LEU A 1 91 ? -6.668 -4.719 1.424 1.00 97.62 91 LEU A O 1
ATOM 688 N N . LEU A 1 92 ? -6.179 -2.596 0.866 1.00 98.31 92 LEU A N 1
ATOM 689 C CA . LEU A 1 92 ? -5.763 -2.871 -0.505 1.00 98.31 92 LEU A CA 1
ATOM 690 C C . LEU A 1 92 ? -4.286 -2.535 -0.688 1.00 98.31 92 LEU A C 1
ATOM 692 O O . LEU A 1 92 ? -3.854 -1.424 -0.381 1.00 98.31 92 LEU A O 1
ATOM 696 N N . PHE A 1 93 ? -3.525 -3.464 -1.256 1.00 97.62 93 PHE A N 1
ATOM 697 C CA . PHE A 1 93 ? -2.119 -3.255 -1.582 1.00 97.62 93 PHE A CA 1
ATOM 698 C C . PHE A 1 93 ? -1.851 -3.458 -3.063 1.00 97.62 93 PHE A C 1
ATOM 700 O O . PHE A 1 93 ? -2.340 -4.407 -3.680 1.00 97.62 93 PHE A O 1
ATOM 707 N N . ARG A 1 94 ? -1.007 -2.588 -3.614 1.00 97.69 94 ARG A N 1
ATOM 708 C CA . ARG A 1 94 ? -0.390 -2.784 -4.918 1.00 97.69 94 ARG A CA 1
ATOM 709 C C . ARG A 1 94 ? 1.055 -2.315 -4.897 1.00 97.69 94 ARG A C 1
ATOM 711 O O . ARG A 1 94 ? 1.305 -1.125 -4.774 1.00 97.69 94 ARG A O 1
ATOM 718 N N . ASP A 1 95 ? 1.993 -3.226 -5.094 1.00 97.06 95 ASP A N 1
ATOM 719 C CA . ASP A 1 95 ? 3.428 -2.922 -5.125 1.00 97.06 95 ASP A CA 1
ATOM 720 C C . ASP A 1 95 ? 4.142 -3.790 -6.174 1.00 97.06 95 ASP A C 1
ATOM 722 O O . ASP A 1 95 ? 3.513 -4.617 -6.844 1.00 97.06 95 ASP A O 1
ATOM 726 N N . TYR A 1 96 ? 5.443 -3.581 -6.382 1.00 95.06 96 TYR A N 1
ATOM 727 C CA . TYR A 1 96 ? 6.211 -4.378 -7.341 1.00 95.06 96 TYR A CA 1
ATOM 728 C C . TYR A 1 96 ? 6.348 -5.830 -6.882 1.00 95.06 96 TYR A C 1
ATOM 730 O O . TYR A 1 96 ? 6.694 -6.087 -5.730 1.00 95.06 96 TYR A O 1
ATOM 738 N N . ALA A 1 97 ? 6.097 -6.777 -7.788 1.00 95.12 97 ALA A N 1
ATOM 739 C CA . ALA A 1 97 ? 6.324 -8.192 -7.515 1.00 95.12 97 ALA A CA 1
ATOM 740 C C . ALA A 1 97 ? 7.723 -8.632 -7.940 1.00 95.12 97 ALA A C 1
ATOM 742 O O . ALA A 1 97 ? 8.300 -8.099 -8.888 1.00 95.12 97 ALA A O 1
ATOM 743 N N . LEU A 1 98 ? 8.223 -9.677 -7.287 1.00 91.25 98 LEU A N 1
ATOM 744 C CA . LEU A 1 98 ? 9.429 -10.372 -7.704 1.00 91.25 98 LEU A CA 1
ATOM 745 C C . LEU A 1 98 ? 9.338 -10.803 -9.179 1.00 91.25 98 LEU A C 1
ATOM 747 O O . LEU A 1 98 ? 8.285 -11.224 -9.678 1.00 91.25 98 LEU A O 1
ATOM 751 N N . HIS A 1 99 ? 10.476 -10.695 -9.854 1.00 88.62 99 HIS A N 1
ATOM 752 C CA . HIS A 1 99 ? 10.702 -10.881 -11.283 1.00 88.62 99 HIS A CA 1
ATOM 753 C C . HIS A 1 99 ? 10.008 -9.851 -12.185 1.00 88.62 99 HIS A C 1
ATOM 755 O O . HIS A 1 99 ? 9.856 -10.106 -13.381 1.00 88.62 99 HIS A O 1
ATOM 761 N N . ASP A 1 100 ? 9.542 -8.712 -11.648 1.00 89.88 100 ASP A N 1
ATOM 762 C CA . ASP A 1 100 ? 9.060 -7.603 -12.483 1.00 89.88 100 ASP A CA 1
ATOM 763 C C . ASP A 1 100 ? 10.157 -7.180 -13.458 1.00 89.88 100 ASP A C 1
ATOM 765 O O . ASP A 1 100 ? 11.348 -7.200 -13.149 1.00 89.88 100 ASP A O 1
ATOM 769 N N . GLU A 1 101 ? 9.770 -6.762 -14.652 1.00 83.94 101 GLU A N 1
ATOM 770 C CA . GLU A 1 101 ? 10.747 -6.443 -15.682 1.00 83.94 101 GLU A CA 1
ATOM 771 C C . GLU A 1 101 ? 11.615 -5.218 -15.316 1.00 83.94 101 GLU A C 1
ATOM 773 O O . GLU A 1 101 ? 12.782 -5.167 -15.706 1.00 83.94 101 GLU A O 1
ATOM 778 N N . ALA A 1 102 ? 11.154 -4.320 -14.430 1.00 82.81 102 ALA A N 1
ATOM 779 C CA . ALA A 1 102 ? 12.030 -3.312 -13.825 1.00 82.81 102 ALA A CA 1
ATOM 780 C C . ALA A 1 102 ? 13.163 -3.940 -12.990 1.00 82.81 102 ALA A C 1
ATOM 782 O O . ALA A 1 102 ? 14.301 -3.484 -13.087 1.00 82.81 102 ALA A O 1
ATOM 783 N N . GLN A 1 103 ? 12.882 -5.009 -12.233 1.00 84.31 103 GLN A N 1
ATOM 784 C CA . GLN A 1 103 ? 13.886 -5.781 -11.491 1.00 84.31 103 GLN A CA 1
ATOM 785 C C . GLN A 1 103 ? 14.954 -6.349 -12.426 1.00 84.31 103 GLN A C 1
ATOM 787 O O . GLN A 1 103 ? 16.151 -6.214 -12.182 1.00 84.31 103 GLN A O 1
ATOM 792 N N . LEU A 1 104 ? 14.520 -6.955 -13.531 1.00 81.19 104 LEU A N 1
ATOM 793 C CA . LEU A 1 104 ? 15.426 -7.555 -14.510 1.00 81.19 104 LEU A CA 1
ATOM 794 C C . LEU A 1 104 ? 16.334 -6.502 -15.159 1.00 81.19 104 LEU A C 1
ATOM 796 O O . LEU A 1 104 ? 17.520 -6.755 -15.368 1.00 81.19 104 LEU A O 1
ATOM 800 N N . ARG A 1 105 ? 15.820 -5.292 -15.408 1.00 75.31 105 ARG A N 1
ATOM 801 C CA . ARG A 1 105 ? 16.630 -4.171 -15.911 1.00 75.31 105 ARG A CA 1
ATOM 802 C C . ARG A 1 105 ? 17.680 -3.705 -14.898 1.00 75.31 105 ARG A C 1
ATOM 804 O O . ARG A 1 105 ? 18.789 -3.384 -15.318 1.00 75.31 105 ARG A O 1
ATOM 811 N N . PHE A 1 106 ? 17.376 -3.721 -13.594 1.00 70.25 106 PHE A N 1
ATOM 812 C CA . PHE A 1 106 ? 18.376 -3.448 -12.546 1.00 70.25 106 PHE A CA 1
ATOM 813 C C . PHE A 1 106 ? 19.530 -4.458 -12.557 1.00 70.25 106 PHE A C 1
ATOM 815 O O . PHE A 1 106 ? 20.653 -4.100 -12.208 1.00 70.25 106 PHE A O 1
ATOM 822 N N . HIS A 1 107 ? 19.274 -5.700 -12.971 1.00 65.81 107 HIS A N 1
ATOM 823 C CA . HIS A 1 107 ? 20.320 -6.710 -13.122 1.00 65.81 107 HIS A CA 1
ATOM 824 C C . HIS A 1 107 ? 21.106 -6.577 -14.425 1.00 65.81 107 HIS A C 1
ATOM 826 O O . HIS A 1 107 ? 22.290 -6.880 -14.427 1.00 65.81 107 HIS A O 1
ATOM 832 N N . ALA A 1 108 ? 20.476 -6.138 -15.516 1.00 60.38 108 ALA A N 1
ATOM 833 C CA . ALA A 1 108 ? 21.062 -6.209 -16.854 1.00 60.38 108 ALA A CA 1
ATOM 834 C C . ALA A 1 108 ? 21.862 -4.967 -17.292 1.00 60.38 108 ALA A C 1
ATOM 836 O O . ALA A 1 108 ? 22.672 -5.076 -18.212 1.00 60.38 108 ALA A O 1
ATOM 837 N N . LEU A 1 109 ? 21.638 -3.788 -16.697 1.00 56.16 109 LEU A N 1
ATOM 838 C CA . LEU A 1 109 ? 22.192 -2.530 -17.216 1.00 56.16 109 LEU A CA 1
ATOM 839 C C . LEU A 1 109 ? 23.312 -1.951 -16.330 1.00 56.16 109 LEU A C 1
ATOM 841 O O . LEU A 1 109 ? 23.023 -1.434 -15.249 1.00 56.16 109 LEU A O 1
ATOM 845 N N . PRO A 1 110 ? 24.573 -1.913 -16.807 1.00 51.19 110 PRO A N 1
ATOM 846 C CA . PRO A 1 110 ? 25.639 -1.133 -16.190 1.00 51.19 110 PRO A CA 1
ATOM 847 C C . PRO A 1 110 ? 25.452 0.343 -16.563 1.00 51.19 110 PRO A C 1
ATOM 849 O O . PRO A 1 110 ? 26.118 0.867 -17.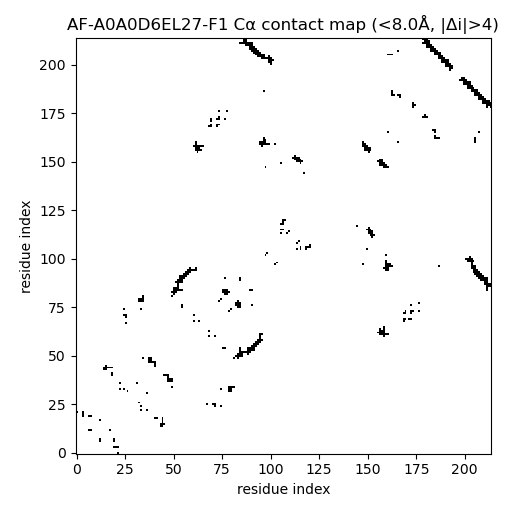450 1.00 51.19 110 PRO A O 1
ATOM 852 N N . SER A 1 111 ? 24.494 1.030 -15.945 1.00 48.66 111 SER A N 1
ATOM 853 C CA . SER A 1 111 ? 24.330 2.475 -16.145 1.00 48.66 111 SER A CA 1
ATOM 854 C C . SER A 1 111 ? 24.408 3.224 -14.820 1.00 48.66 111 SER A C 1
ATOM 856 O O . SER A 1 111 ? 23.986 2.720 -13.781 1.00 48.66 111 SER A O 1
ATOM 858 N N . ALA A 1 112 ? 24.957 4.443 -14.859 1.00 47.44 112 ALA A N 1
ATOM 859 C CA . ALA A 1 112 ? 25.216 5.278 -13.682 1.00 47.44 112 ALA A CA 1
ATOM 860 C C . ALA A 1 112 ? 23.961 5.560 -12.827 1.00 47.44 112 ALA A C 1
ATOM 862 O O . ALA A 1 112 ? 24.068 5.831 -11.635 1.00 47.44 112 ALA A O 1
ATOM 863 N N . SER A 1 113 ? 22.762 5.464 -13.413 1.00 50.25 113 SER A N 1
ATOM 864 C CA . SER A 1 113 ? 21.471 5.636 -12.732 1.00 50.25 113 SER A CA 1
ATOM 865 C C . SER A 1 113 ? 20.924 4.359 -12.071 1.00 50.25 113 SER A C 1
ATOM 867 O O . SER A 1 113 ? 19.969 4.444 -11.297 1.00 50.25 113 SER A O 1
ATOM 869 N N . TYR A 1 114 ? 21.535 3.200 -12.335 1.00 48.50 114 TYR A N 1
ATOM 870 C CA . TYR A 1 114 ? 21.120 1.863 -11.888 1.00 48.50 114 TYR A CA 1
ATOM 871 C C . TYR A 1 114 ? 22.207 1.163 -11.055 1.00 48.50 114 TYR A C 1
ATOM 873 O O . TYR A 1 114 ? 22.221 -0.063 -10.983 1.00 48.50 114 TYR A O 1
ATOM 881 N N . ALA A 1 115 ? 23.121 1.928 -10.446 1.00 47.78 115 ALA A N 1
ATOM 882 C CA . ALA A 1 115 ? 24.231 1.415 -9.647 1.00 47.78 115 ALA A CA 1
ATOM 883 C C . ALA A 1 115 ? 23.739 0.547 -8.473 1.00 47.78 115 ALA A C 1
ATOM 885 O O . ALA A 1 115 ? 23.486 1.017 -7.366 1.00 47.78 115 ALA A O 1
ATOM 886 N N . THR A 1 116 ? 23.609 -0.747 -8.733 1.00 50.09 116 THR A N 1
ATOM 887 C CA . THR A 1 116 ? 23.399 -1.784 -7.739 1.00 50.09 116 THR A CA 1
ATOM 888 C C . THR A 1 116 ? 24.733 -2.032 -7.054 1.00 50.09 116 THR A C 1
ATOM 890 O O . THR A 1 116 ? 25.712 -2.432 -7.681 1.00 50.09 116 THR A O 1
ATOM 893 N N . VAL A 1 117 ? 24.797 -1.748 -5.755 1.00 50.88 117 VAL A N 1
ATOM 894 C CA . VAL A 1 117 ? 25.900 -2.207 -4.909 1.00 50.88 117 VAL A CA 1
ATOM 895 C C . VAL A 1 117 ? 25.375 -3.390 -4.093 1.00 50.88 117 VAL A C 1
ATOM 897 O O . VAL A 1 117 ? 24.699 -3.149 -3.088 1.00 50.88 117 VAL A O 1
ATOM 900 N N . PRO A 1 118 ? 25.641 -4.643 -4.518 1.00 49.12 118 PRO A N 1
ATOM 901 C CA . PRO A 1 118 ? 26.257 -5.076 -5.783 1.00 49.12 118 PRO A CA 1
ATOM 902 C C . PRO A 1 118 ? 25.235 -5.531 -6.841 1.00 49.12 118 PRO A C 1
ATOM 904 O O . PRO A 1 118 ? 24.181 -6.081 -6.530 1.00 49.12 118 PRO A O 1
ATOM 907 N N . SER A 1 119 ? 25.573 -5.316 -8.113 1.00 46.47 119 SER A N 1
ATOM 908 C CA . SER A 1 119 ? 24.883 -5.909 -9.259 1.00 46.47 119 SER A CA 1
ATOM 909 C C . SER A 1 119 ? 25.117 -7.415 -9.270 1.00 46.47 119 SER A C 1
ATOM 911 O O . SER A 1 119 ? 26.245 -7.855 -9.053 1.00 46.47 119 SER A O 1
ATOM 913 N N . LEU A 1 120 ? 24.101 -8.217 -9.612 1.00 44.06 120 LEU A N 1
ATOM 914 C CA . LEU A 1 120 ? 24.293 -9.651 -9.885 1.00 44.06 120 LEU A CA 1
ATOM 915 C C . LEU A 1 120 ? 25.288 -9.912 -11.036 1.00 44.06 120 LEU A C 1
ATOM 917 O O . LEU A 1 120 ? 25.772 -11.032 -11.170 1.00 44.06 120 LEU A O 1
ATOM 921 N N . LEU A 1 121 ? 25.599 -8.897 -11.855 1.00 41.12 121 LEU A N 1
ATOM 922 C CA . LEU A 1 121 ? 26.591 -8.958 -12.934 1.00 41.12 121 LEU A CA 1
ATOM 923 C C . LEU A 1 121 ? 27.939 -8.306 -12.578 1.00 41.12 121 LEU A C 1
ATOM 925 O O . LEU A 1 121 ? 28.828 -8.251 -13.428 1.00 41.12 121 LEU A O 1
ATOM 929 N N . SER A 1 122 ? 28.121 -7.794 -11.355 1.00 43.22 122 SER A N 1
ATOM 930 C CA . SER A 1 122 ? 29.437 -7.320 -10.920 1.00 43.22 122 SER A CA 1
ATOM 931 C C . SER A 1 122 ? 30.413 -8.507 -10.886 1.00 43.22 122 SER A C 1
ATOM 933 O O . SER A 1 122 ? 30.055 -9.553 -10.340 1.00 43.22 122 SER A O 1
ATOM 935 N N . PRO A 1 123 ? 31.641 -8.384 -11.434 1.00 38.44 123 PRO A N 1
ATOM 936 C CA . PRO A 1 123 ? 32.644 -9.434 -11.320 1.00 38.44 123 PRO A CA 1
ATOM 937 C C . PRO A 1 123 ? 32.844 -9.77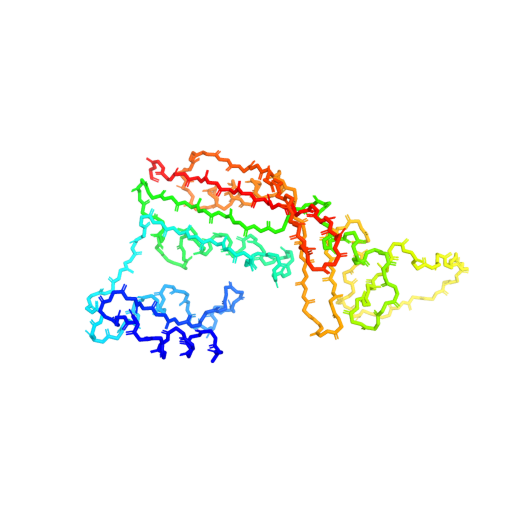8 -9.845 1.00 38.44 123 PRO A C 1
ATOM 939 O O . PRO A 1 123 ? 33.238 -8.918 -9.057 1.00 38.44 123 PRO A O 1
ATOM 942 N N . GLN A 1 124 ? 32.566 -11.026 -9.462 1.00 42.38 124 GLN A N 1
ATOM 943 C CA . GLN A 1 124 ? 32.972 -11.537 -8.159 1.00 42.38 124 GLN A CA 1
ATOM 944 C C . GLN A 1 124 ? 34.496 -11.626 -8.171 1.00 42.38 124 GLN A C 1
ATOM 946 O O . GLN A 1 124 ? 35.073 -12.632 -8.579 1.00 42.38 124 GLN A O 1
ATOM 951 N N . THR A 1 125 ? 35.178 -10.559 -7.769 1.00 38.69 125 THR A N 1
ATOM 952 C CA . THR A 1 125 ? 36.589 -10.676 -7.421 1.00 38.69 125 THR A CA 1
ATOM 953 C C . THR A 1 125 ? 36.649 -11.522 -6.159 1.00 38.69 125 THR A C 1
ATOM 955 O O . THR A 1 125 ? 36.262 -11.059 -5.086 1.00 38.69 125 THR A O 1
ATOM 958 N N . ALA A 1 126 ? 37.078 -12.776 -6.302 1.00 37.34 126 ALA A N 1
ATOM 959 C CA . ALA A 1 126 ? 37.420 -13.642 -5.185 1.00 37.34 126 ALA A CA 1
ATOM 960 C C . ALA A 1 126 ? 38.311 -12.862 -4.204 1.00 37.34 126 ALA A C 1
ATOM 962 O O . ALA A 1 126 ? 39.385 -12.390 -4.581 1.00 37.34 126 ALA A O 1
ATOM 963 N N . SER A 1 127 ? 37.854 -12.672 -2.966 1.00 34.50 127 SER A N 1
ATOM 964 C CA . SER A 1 127 ? 38.671 -12.043 -1.930 1.00 34.50 127 SER A CA 1
ATOM 965 C C . SER A 1 127 ? 39.894 -12.921 -1.641 1.00 34.50 127 SER A C 1
ATOM 967 O O . SER A 1 127 ? 39.717 -14.107 -1.354 1.00 34.50 127 SER A O 1
ATOM 969 N N . PRO A 1 128 ? 41.127 -12.382 -1.642 1.00 35.81 128 PRO A N 1
ATOM 970 C CA . PRO A 1 128 ? 42.219 -13.041 -0.955 1.00 35.81 128 PRO A CA 1
ATOM 971 C C . PRO A 1 128 ? 42.000 -12.862 0.550 1.00 35.81 128 PRO A C 1
ATOM 973 O O . PRO A 1 128 ? 41.780 -11.754 1.044 1.00 35.81 128 PRO A O 1
ATOM 976 N N . ALA A 1 129 ? 42.030 -13.973 1.281 1.00 40.09 129 ALA A N 1
ATOM 977 C CA . ALA A 1 129 ? 42.029 -13.977 2.733 1.00 40.09 129 ALA A CA 1
ATOM 978 C C . ALA A 1 129 ? 43.193 -13.120 3.251 1.00 40.09 129 ALA A C 1
ATOM 980 O O . ALA A 1 129 ? 44.352 -13.454 3.025 1.00 40.09 129 ALA A O 1
ATOM 981 N N . THR A 1 130 ? 42.901 -12.031 3.962 1.00 31.11 130 THR A N 1
ATOM 982 C CA . THR A 1 130 ? 43.883 -11.430 4.871 1.00 31.11 130 THR A CA 1
ATOM 983 C C . THR A 1 130 ? 43.179 -10.794 6.057 1.00 31.11 130 THR A C 1
ATOM 985 O O . THR A 1 130 ? 42.283 -9.968 5.918 1.00 31.11 130 THR A O 1
ATOM 988 N N . SER A 1 131 ? 43.581 -11.258 7.232 1.00 39.94 131 SER A N 1
ATOM 989 C CA . SER A 1 131 ? 43.131 -10.858 8.554 1.00 39.94 131 SER A CA 1
ATOM 990 C C . SER A 1 131 ? 43.617 -9.455 8.919 1.00 39.94 131 SER A C 1
ATOM 992 O O . SER A 1 131 ? 44.814 -9.251 9.120 1.00 39.94 131 SER A O 1
ATO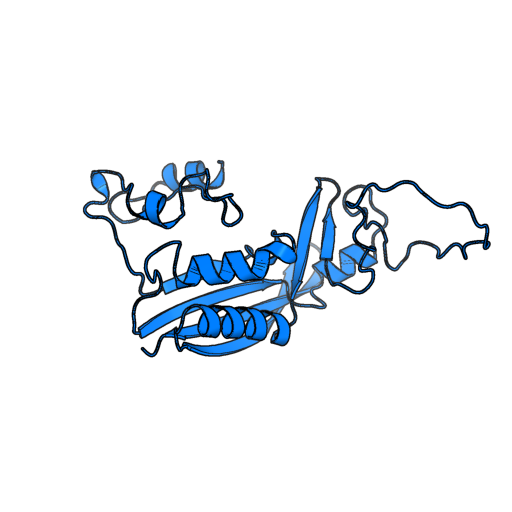M 994 N N . SER A 1 132 ? 42.692 -8.522 9.114 1.00 33.75 132 SER A N 1
ATOM 995 C CA . SER A 1 132 ? 42.869 -7.399 10.034 1.00 33.75 132 SER A CA 1
ATOM 996 C C . SER A 1 132 ? 41.499 -6.966 10.554 1.00 33.75 132 SER A C 1
ATOM 998 O O . SER A 1 132 ? 40.569 -6.708 9.793 1.00 33.75 132 SER A O 1
ATOM 1000 N N . SER A 1 133 ? 41.351 -6.982 11.876 1.00 39.16 133 SER A N 1
ATOM 1001 C CA . SER A 1 133 ? 40.116 -6.645 12.584 1.00 39.16 133 SER A CA 1
ATOM 1002 C C . SER A 1 133 ? 39.694 -5.195 12.306 1.00 39.16 133 SER A C 1
ATOM 1004 O O . SER A 1 133 ? 40.535 -4.309 12.473 1.00 39.16 133 SER A O 1
ATOM 1006 N N . PRO A 1 134 ? 38.426 -4.908 11.956 1.00 37.16 134 PRO A N 1
ATOM 1007 C CA . PRO A 1 134 ? 37.937 -3.540 11.904 1.00 37.16 134 PRO A CA 1
ATOM 1008 C C . PRO A 1 134 ? 37.259 -3.135 13.220 1.00 37.16 134 PRO A C 1
ATOM 1010 O O . PRO A 1 134 ? 36.567 -3.918 13.872 1.00 37.16 134 PRO A O 1
ATOM 1013 N N . SER A 1 135 ? 37.486 -1.878 13.590 1.00 30.08 135 SER A N 1
ATOM 1014 C CA . SER A 1 135 ? 36.761 -1.119 14.605 1.00 30.08 135 SER A CA 1
ATOM 1015 C C . SER A 1 135 ? 35.282 -0.956 14.236 1.00 30.08 135 SER A C 1
ATOM 1017 O O . SER A 1 135 ? 34.932 -0.850 13.063 1.00 30.08 135 SER A O 1
ATOM 1019 N N . LEU A 1 136 ? 34.440 -0.939 15.269 1.00 39.56 136 LEU A N 1
ATOM 1020 C CA . LEU A 1 136 ? 32.980 -0.889 15.224 1.00 39.56 136 LEU A CA 1
ATOM 1021 C C . LEU A 1 136 ? 32.454 0.432 14.638 1.00 39.56 136 LEU A C 1
ATOM 1023 O O . LEU A 1 136 ? 32.406 1.432 15.344 1.00 39.56 136 LEU A O 1
ATOM 1027 N N . ASP A 1 137 ? 31.984 0.379 13.393 1.00 33.69 137 ASP A N 1
ATOM 1028 C CA . ASP A 1 137 ? 30.857 1.181 12.909 1.00 33.69 137 ASP A CA 1
ATOM 1029 C C . ASP A 1 137 ? 29.737 0.193 12.521 1.00 33.69 137 ASP A C 1
ATOM 1031 O O . ASP A 1 137 ? 29.780 -0.467 11.479 1.00 33.69 137 ASP A O 1
ATOM 1035 N N . GLU A 1 138 ? 28.748 0.039 13.405 1.00 38.22 138 GLU A N 1
ATOM 1036 C CA . GLU A 1 138 ? 27.620 -0.913 13.335 1.00 38.22 138 GLU A CA 1
ATOM 1037 C C . GLU A 1 138 ? 26.561 -0.599 12.249 1.00 38.22 138 GLU A C 1
ATOM 1039 O O . GLU A 1 138 ? 25.419 -1.034 12.359 1.00 38.22 138 GLU A O 1
ATOM 1044 N N . ASP A 1 139 ? 26.898 0.118 11.173 1.00 34.94 139 ASP A N 1
ATOM 1045 C CA . ASP A 1 139 ? 25.919 0.492 10.128 1.00 34.94 139 ASP A CA 1
ATOM 1046 C C . ASP A 1 139 ? 26.097 -0.264 8.802 1.00 34.94 139 ASP A C 1
ATOM 1048 O O . ASP A 1 139 ? 25.372 -0.063 7.824 1.00 34.94 139 ASP A O 1
ATOM 1052 N N . THR A 1 140 ? 27.025 -1.218 8.775 1.00 37.28 140 THR A N 1
ATOM 1053 C CA . THR A 1 140 ? 27.176 -2.149 7.656 1.00 37.28 140 THR A CA 1
ATOM 1054 C C . THR A 1 140 ? 26.422 -3.426 7.992 1.00 37.28 140 THR A C 1
ATOM 1056 O O . THR A 1 140 ? 27.020 -4.471 8.243 1.00 37.28 140 THR A O 1
ATOM 1059 N N . ALA A 1 141 ? 25.086 -3.338 8.019 1.00 37.41 141 ALA A N 1
ATOM 1060 C CA . ALA A 1 141 ? 24.248 -4.518 7.853 1.00 37.41 141 ALA A CA 1
ATOM 1061 C C . ALA A 1 141 ? 24.841 -5.289 6.676 1.00 37.41 141 ALA A C 1
ATOM 1063 O O . ALA A 1 141 ? 24.908 -4.751 5.566 1.00 37.41 141 ALA A O 1
ATOM 1064 N N . SER A 1 142 ? 25.364 -6.480 6.965 1.00 39.84 142 SER A N 1
ATOM 1065 C CA . SER A 1 142 ? 25.815 -7.457 5.988 1.00 39.84 142 SER A CA 1
ATOM 1066 C C . SER A 1 142 ? 24.920 -7.331 4.770 1.00 39.84 142 SER A C 1
ATOM 1068 O O . SER A 1 142 ? 23.719 -7.574 4.864 1.00 39.84 142 SER A O 1
ATOM 1070 N N . PHE A 1 143 ? 25.483 -6.813 3.675 1.00 41.78 143 PHE A N 1
ATOM 1071 C CA . PHE A 1 143 ? 24.755 -6.583 2.440 1.00 41.78 143 PHE A CA 1
ATOM 1072 C C . PHE A 1 143 ? 24.008 -7.869 2.130 1.00 41.78 143 PHE A C 1
ATOM 1074 O O . PHE A 1 143 ? 24.621 -8.880 1.788 1.00 41.78 143 PHE A O 1
ATOM 1081 N N . GLU A 1 144 ? 22.696 -7.852 2.351 1.00 52.50 144 GLU A N 1
ATOM 1082 C CA . GLU A 1 144 ? 21.838 -8.998 2.131 1.00 52.50 144 GLU A CA 1
ATOM 1083 C C . GLU A 1 144 ? 21.711 -9.181 0.622 1.00 52.50 144 GLU A C 1
ATOM 1085 O O . GLU A 1 144 ? 20.697 -8.823 0.030 1.00 52.50 144 GLU A O 1
ATOM 1090 N N . LEU A 1 145 ? 22.774 -9.705 0.001 1.00 47.34 145 LEU A N 1
ATOM 1091 C CA . LEU A 1 145 ? 22.942 -9.936 -1.438 1.00 47.34 145 LEU A CA 1
ATOM 1092 C C . LEU A 1 145 ? 21.759 -10.698 -2.054 1.00 47.34 145 LEU A C 1
ATOM 1094 O O . LEU A 1 145 ? 21.562 -10.661 -3.262 1.00 47.34 145 LEU A O 1
ATOM 1098 N N . ASN A 1 146 ? 20.984 -11.385 -1.214 1.00 55.09 146 ASN A N 1
ATOM 1099 C CA . ASN A 1 146 ? 19.867 -12.238 -1.591 1.00 55.09 146 ASN A CA 1
ATOM 1100 C C . ASN A 1 146 ? 18.488 -11.603 -1.356 1.00 55.09 146 ASN A C 1
ATOM 1102 O O . ASN A 1 146 ? 17.483 -12.270 -1.595 1.00 55.09 146 ASN A O 1
ATOM 1106 N N . LYS A 1 147 ? 18.398 -10.353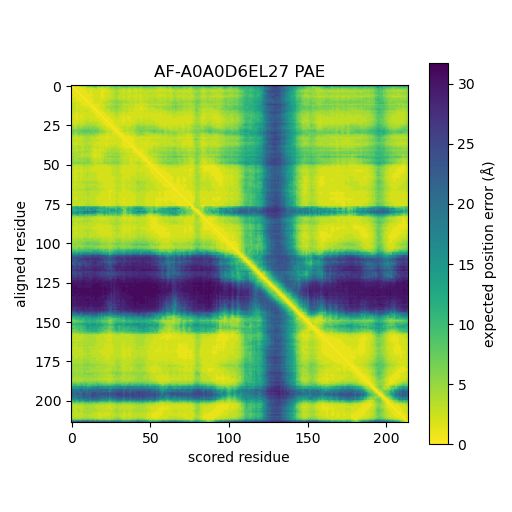 -0.878 1.00 65.31 147 LYS A N 1
ATOM 1107 C CA . LYS A 1 147 ? 17.104 -9.672 -0.740 1.00 65.31 147 LYS A CA 1
ATOM 1108 C C . LYS A 1 147 ? 16.769 -8.861 -1.999 1.00 65.31 147 LYS A C 1
ATOM 1110 O O . LYS A 1 147 ? 17.647 -8.206 -2.553 1.00 65.31 147 LYS A O 1
ATOM 1115 N N . PRO A 1 148 ? 15.498 -8.845 -2.437 1.00 80.06 148 PRO A N 1
ATOM 1116 C CA . PRO A 1 148 ? 15.085 -8.267 -3.716 1.00 80.06 148 PRO A CA 1
ATOM 1117 C C . PRO A 1 148 ? 14.924 -6.737 -3.653 1.00 80.06 148 PRO A C 1
ATOM 1119 O O . PRO A 1 148 ? 13.861 -6.200 -3.970 1.00 80.06 148 PRO A O 1
ATOM 1122 N N . TRP A 1 149 ? 15.966 -6.015 -3.231 1.00 77.62 149 TRP A N 1
ATOM 1123 C CA . TRP A 1 149 ? 15.962 -4.553 -3.171 1.00 77.62 149 TRP A CA 1
ATOM 1124 C C . TRP A 1 149 ? 17.132 -3.919 -3.908 1.00 77.62 149 TRP A C 1
ATOM 1126 O O . TRP A 1 149 ? 18.223 -4.471 -4.003 1.00 77.62 149 TRP A O 1
ATOM 1136 N N . TYR A 1 150 ? 16.879 -2.720 -4.420 1.00 77.12 150 TYR A N 1
ATOM 1137 C CA . TYR A 1 150 ? 17.763 -2.007 -5.330 1.00 77.12 150 TYR A CA 1
ATOM 1138 C C . TYR A 1 150 ? 17.855 -0.551 -4.898 1.00 77.12 150 TYR A C 1
ATOM 1140 O O . TYR A 1 150 ? 16.844 0.059 -4.549 1.00 77.12 150 TYR A O 1
ATOM 1148 N N . LYS A 1 151 ? 19.064 0.013 -4.928 1.00 72.56 151 LYS A N 1
ATOM 1149 C CA . LYS A 1 151 ? 19.282 1.459 -4.823 1.00 72.56 151 LYS A CA 1
ATOM 1150 C C . LYS A 1 151 ? 19.472 2.031 -6.220 1.00 72.56 151 LYS A C 1
ATOM 1152 O O . LYS A 1 151 ? 20.211 1.481 -7.032 1.00 72.56 151 LYS A O 1
ATOM 1157 N N . ARG A 1 152 ? 18.782 3.127 -6.500 1.00 68.12 152 ARG A N 1
ATOM 1158 C CA . ARG A 1 152 ? 18.914 3.909 -7.730 1.00 68.12 152 ARG A CA 1
ATOM 1159 C C . ARG A 1 152 ? 20.007 4.963 -7.548 1.00 68.12 152 ARG A C 1
ATOM 1161 O O . ARG A 1 152 ? 20.389 5.287 -6.424 1.00 68.12 152 ARG A O 1
ATOM 1168 N N . GLY A 1 153 ? 20.501 5.528 -8.651 1.00 64.12 153 GLY A N 1
ATOM 1169 C CA . GLY A 1 153 ? 21.549 6.561 -8.619 1.00 64.12 153 GLY A CA 1
ATOM 1170 C C . GLY A 1 153 ? 21.154 7.840 -7.861 1.00 64.12 153 GLY A C 1
ATOM 1171 O O . GLY A 1 153 ? 22.019 8.561 -7.377 1.00 64.12 153 GLY A O 1
ATOM 1172 N N . ASP A 1 154 ? 19.854 8.090 -7.695 1.00 69.62 154 ASP A N 1
ATOM 1173 C CA . ASP A 1 154 ? 19.281 9.177 -6.886 1.00 69.62 154 ASP A CA 1
ATOM 1174 C C . ASP A 1 154 ? 19.100 8.800 -5.397 1.00 69.62 154 ASP A C 1
ATOM 1176 O O . ASP A 1 154 ? 18.405 9.499 -4.664 1.00 69.62 154 ASP A O 1
ATOM 1180 N N . GLN A 1 155 ? 19.706 7.692 -4.950 1.00 68.75 155 GLN A N 1
ATOM 1181 C CA . GLN A 1 155 ? 19.573 7.098 -3.611 1.00 68.75 155 GLN A CA 1
ATOM 1182 C C . GLN A 1 155 ? 18.167 6.586 -3.265 1.00 68.75 155 GLN A C 1
ATOM 1184 O O . GLN A 1 155 ? 17.955 6.090 -2.155 1.00 68.75 155 GLN A O 1
ATOM 1189 N N . THR A 1 156 ? 17.207 6.640 -4.195 1.00 71.44 156 THR A N 1
ATOM 1190 C CA . THR A 1 156 ? 15.888 6.045 -3.963 1.00 71.44 156 THR A CA 1
ATOM 1191 C C . THR A 1 156 ? 15.990 4.524 -3.950 1.00 71.44 156 THR A C 1
ATOM 1193 O O . THR A 1 156 ? 16.762 3.921 -4.698 1.00 71.44 156 THR A O 1
ATOM 1196 N N . MET A 1 157 ? 15.226 3.890 -3.062 1.00 78.00 157 MET A N 1
ATOM 1197 C CA . MET A 1 157 ? 15.185 2.437 -2.935 1.00 78.00 157 MET A CA 1
ATOM 1198 C C . MET A 1 157 ? 13.966 1.870 -3.658 1.00 78.00 157 MET A C 1
ATOM 1200 O O . MET A 1 157 ? 12.929 2.522 -3.775 1.00 78.00 157 MET A O 1
ATOM 1204 N N . THR A 1 158 ? 14.085 0.645 -4.155 1.00 87.25 158 THR A N 1
ATOM 1205 C CA . THR A 1 158 ? 12.964 -0.114 -4.711 1.00 87.25 158 THR A CA 1
ATOM 1206 C C . THR A 1 158 ? 13.064 -1.562 -4.261 1.00 87.25 158 THR A C 1
ATOM 1208 O O . THR A 1 158 ? 14.075 -2.214 -4.507 1.00 87.25 158 THR A O 1
ATOM 1211 N N . TYR A 1 159 ? 12.018 -2.051 -3.602 1.00 90.56 159 TYR A N 1
ATOM 1212 C CA . TYR A 1 159 ? 11.860 -3.437 -3.164 1.00 90.56 159 TYR A CA 1
ATOM 1213 C C . TYR A 1 159 ? 10.859 -4.182 -4.059 1.00 90.56 159 TYR A C 1
ATOM 1215 O O . TYR A 1 159 ? 9.862 -3.596 -4.486 1.00 90.56 159 TYR A O 1
ATOM 1223 N N . PHE A 1 160 ? 11.095 -5.469 -4.312 1.00 92.56 160 PHE A N 1
ATOM 1224 C CA . PHE A 1 160 ? 10.203 -6.342 -5.078 1.00 92.56 160 PHE A CA 1
ATOM 1225 C C . PHE A 1 160 ? 9.709 -7.492 -4.199 1.00 92.56 160 PHE A C 1
ATOM 1227 O O . PHE A 1 160 ? 10.503 -8.290 -3.719 1.00 92.56 160 PHE A O 1
ATOM 1234 N N . PHE A 1 161 ? 8.399 -7.587 -3.994 1.00 94.50 161 PHE A N 1
ATOM 1235 C CA . PHE A 1 161 ? 7.798 -8.510 -3.031 1.00 94.50 161 PHE A CA 1
ATOM 1236 C C . PHE A 1 161 ? 7.407 -9.848 -3.653 1.00 94.50 161 PHE A C 1
ATOM 1238 O O . PHE A 1 161 ? 6.913 -9.926 -4.782 1.00 94.50 161 PHE A O 1
ATOM 1245 N N . THR A 1 162 ? 7.509 -10.909 -2.867 1.00 95.31 162 THR A N 1
ATOM 1246 C CA . THR A 1 162 ? 6.696 -12.111 -3.052 1.00 95.31 162 THR A CA 1
ATOM 1247 C C . THR A 1 162 ? 5.321 -11.931 -2.385 1.00 95.31 162 THR A C 1
ATOM 1249 O O . THR A 1 162 ? 5.196 -11.176 -1.417 1.00 95.31 162 THR A O 1
ATOM 1252 N N . PRO A 1 163 ? 4.265 -12.633 -2.844 1.00 96.81 163 PRO A N 1
ATOM 1253 C CA . PRO A 1 163 ? 2.982 -12.643 -2.137 1.00 96.81 163 PRO A CA 1
ATOM 1254 C C . PRO A 1 163 ? 3.107 -13.109 -0.680 1.00 96.81 163 PRO A C 1
ATOM 1256 O O . PRO A 1 163 ? 2.497 -12.520 0.203 1.00 96.81 163 PRO A O 1
ATOM 1259 N N . ALA A 1 164 ? 3.939 -14.121 -0.413 1.00 96.56 164 ALA A N 1
ATOM 1260 C CA . ALA A 1 164 ? 4.117 -14.672 0.930 1.00 96.56 164 ALA A CA 1
ATOM 1261 C C . ALA A 1 164 ? 4.693 -13.647 1.923 1.00 96.56 164 ALA A C 1
ATOM 1263 O O . ALA A 1 164 ? 4.241 -13.582 3.066 1.00 96.56 164 ALA A O 1
ATOM 1264 N N . GLU A 1 165 ? 5.646 -12.815 1.494 1.00 95.19 165 GLU A N 1
ATOM 1265 C CA . GLU A 1 165 ? 6.200 -11.745 2.335 1.00 95.19 165 GLU A CA 1
ATOM 1266 C C . GLU A 1 165 ? 5.136 -10.714 2.709 1.00 95.19 165 GLU A C 1
ATOM 1268 O O . GLU A 1 165 ? 5.012 -10.360 3.880 1.00 95.19 165 GLU A O 1
ATOM 1273 N N . LEU A 1 166 ? 4.335 -10.259 1.738 1.00 95.56 166 LEU A N 1
ATOM 1274 C CA . LEU A 1 166 ? 3.281 -9.284 2.018 1.00 95.56 166 LEU A CA 1
ATOM 1275 C C . LEU A 1 166 ? 2.179 -9.881 2.903 1.00 95.56 166 LEU A C 1
ATOM 1277 O O . LEU A 1 166 ? 1.714 -9.205 3.817 1.00 95.56 166 LEU A O 1
ATOM 1281 N N . GLN A 1 167 ? 1.810 -11.145 2.676 1.00 97.62 167 GLN A N 1
ATOM 1282 C CA . GLN A 1 167 ? 0.875 -11.873 3.537 1.00 97.62 167 GLN A CA 1
ATOM 1283 C C . GLN A 1 167 ? 1.396 -11.930 4.980 1.00 97.62 167 GLN A C 1
ATOM 1285 O O . GLN A 1 167 ? 0.692 -11.531 5.899 1.00 97.62 167 GLN A O 1
ATOM 1290 N N . THR A 1 168 ? 2.664 -12.308 5.166 1.00 97.38 168 THR A N 1
ATOM 1291 C CA . THR A 1 168 ? 3.301 -12.394 6.492 1.00 97.38 168 THR A CA 1
ATOM 1292 C C . THR A 1 168 ? 3.327 -11.039 7.204 1.00 97.38 168 THR A C 1
ATOM 1294 O O . THR A 1 168 ? 3.081 -10.971 8.406 1.00 97.38 168 THR A O 1
ATOM 1297 N N . LEU A 1 169 ? 3.603 -9.948 6.480 1.00 96.88 169 LEU A N 1
ATOM 1298 C CA . LEU A 1 169 ? 3.582 -8.593 7.044 1.00 96.88 169 LEU A CA 1
ATOM 1299 C C . LEU A 1 169 ? 2.189 -8.200 7.553 1.00 96.88 169 LEU A C 1
ATOM 1301 O O . LEU A 1 169 ? 2.081 -7.599 8.622 1.00 96.88 169 LEU A O 1
ATOM 1305 N N . VAL A 1 170 ? 1.137 -8.531 6.798 1.00 96.88 170 VAL A N 1
ATOM 1306 C CA . VAL A 1 170 ? -0.251 -8.260 7.197 1.00 96.88 170 VAL A CA 1
ATOM 1307 C C . VAL A 1 170 ? -0.647 -9.139 8.382 1.00 96.88 170 VAL A C 1
ATOM 1309 O O . VAL A 1 170 ? -1.138 -8.605 9.371 1.00 96.88 170 VAL A O 1
ATOM 1312 N N . ASP A 1 171 ? -0.359 -10.441 8.341 1.00 96.94 171 ASP A N 1
ATOM 1313 C CA . ASP A 1 171 ? -0.697 -11.381 9.419 1.00 96.94 171 ASP A CA 1
ATOM 1314 C C . ASP A 1 171 ? -0.015 -11.004 10.743 1.00 96.94 171 ASP A C 1
ATOM 1316 O O . ASP A 1 171 ? -0.647 -11.009 11.804 1.00 96.94 171 ASP A O 1
ATOM 1320 N N . ALA A 1 172 ? 1.263 -10.615 10.688 1.00 96.31 172 ALA A N 1
ATOM 1321 C CA . ALA A 1 172 ? 2.007 -10.153 11.856 1.00 96.31 172 ALA A CA 1
ATOM 1322 C C . ALA A 1 172 ? 1.414 -8.858 12.431 1.00 96.31 172 ALA A C 1
ATOM 1324 O O . ALA A 1 172 ? 1.205 -8.761 13.641 1.00 96.31 172 ALA A O 1
ATOM 1325 N N . ALA A 1 173 ? 1.085 -7.884 11.575 1.00 94.81 173 ALA A N 1
ATOM 1326 C CA . ALA A 1 173 ? 0.445 -6.646 12.009 1.00 94.81 173 ALA A CA 1
ATOM 1327 C C . ALA A 1 173 ? -0.940 -6.907 12.622 1.00 94.81 173 ALA A C 1
ATOM 1329 O O . ALA A 1 173 ? -1.262 -6.358 13.671 1.00 94.81 173 ALA A O 1
ATOM 1330 N N . CYS A 1 174 ? -1.743 -7.776 12.011 1.00 94.25 174 CYS A N 1
ATOM 1331 C CA . CYS A 1 174 ? -3.047 -8.189 12.523 1.00 94.25 174 CYS A CA 1
ATOM 1332 C C . CYS A 1 174 ? -2.946 -8.873 13.890 1.00 94.25 174 CYS A C 1
ATOM 1334 O O . CYS A 1 174 ? -3.713 -8.541 14.794 1.00 94.25 174 CYS A O 1
ATOM 1336 N N . THR A 1 175 ? -1.963 -9.760 14.065 1.00 94.69 175 THR A N 1
ATOM 1337 C CA . THR A 1 175 ? -1.695 -10.445 15.338 1.00 94.69 175 THR A CA 1
ATOM 1338 C C . THR A 1 175 ? -1.329 -9.451 16.439 1.00 94.69 175 THR A C 1
ATOM 1340 O O . THR A 1 175 ? -1.896 -9.506 17.527 1.00 94.69 175 THR A O 1
ATOM 1343 N N . GLU A 1 176 ? -0.421 -8.514 16.158 1.00 93.00 176 GLU A N 1
ATOM 1344 C CA . GLU A 1 176 ? 0.009 -7.501 17.129 1.00 93.00 176 GLU A CA 1
ATOM 1345 C C . GLU A 1 176 ? -1.123 -6.534 17.507 1.00 93.00 176 GLU A C 1
ATOM 1347 O O . GLU A 1 176 ? -1.246 -6.129 18.661 1.00 93.00 176 GLU A O 1
ATOM 1352 N N . LEU A 1 177 ? -1.982 -6.193 16.544 1.00 91.88 177 LEU A N 1
ATOM 1353 C CA . LEU A 1 177 ? -3.085 -5.248 16.728 1.00 91.88 177 LEU A CA 1
ATOM 1354 C C . LEU A 1 177 ? -4.377 -5.896 17.249 1.00 91.88 177 LEU A C 1
ATOM 1356 O O . LEU A 1 177 ? -5.342 -5.180 17.523 1.00 91.88 177 LEU A O 1
ATOM 1360 N N . GLY A 1 178 ? -4.430 -7.227 17.349 1.00 92.69 178 GLY A N 1
ATOM 1361 C CA . GLY A 1 178 ? -5.647 -7.959 17.703 1.00 92.69 178 GLY A CA 1
ATOM 1362 C C . GLY A 1 178 ? -6.788 -7.761 16.696 1.00 92.69 178 GLY A C 1
ATOM 1363 O O . GLY A 1 178 ? -7.954 -7.746 17.085 1.00 92.69 178 GLY A O 1
ATOM 1364 N N . VAL A 1 179 ? -6.465 -7.564 15.414 1.00 91.94 179 VAL A N 1
ATOM 1365 C CA . VAL A 1 179 ? -7.437 -7.365 14.326 1.00 91.94 179 VAL A CA 1
ATOM 1366 C C . VAL A 1 179 ? -7.484 -8.614 13.463 1.00 91.94 179 VAL A C 1
ATOM 1368 O O . VAL A 1 179 ? -6.445 -9.155 13.100 1.00 91.94 179 VAL A O 1
ATOM 1371 N N . THR A 1 180 ? -8.684 -9.042 13.069 1.00 94.50 180 THR A N 1
ATOM 1372 C CA . THR A 1 180 ? -8.847 -10.153 12.121 1.00 94.50 180 THR A CA 1
ATOM 1373 C C . THR A 1 180 ? -9.225 -9.621 10.748 1.00 94.50 180 THR A C 1
ATOM 1375 O O . THR A 1 180 ? -10.160 -8.824 10.609 1.00 94.50 180 THR A O 1
ATOM 1378 N N . VAL A 1 181 ? -8.509 -10.081 9.725 1.00 95.38 181 VAL A N 1
ATOM 1379 C CA . VAL A 1 181 ? -8.800 -9.767 8.328 1.00 95.38 181 VAL A CA 1
ATOM 1380 C C . VAL A 1 181 ? -8.909 -11.047 7.503 1.00 95.38 181 VAL A C 1
ATOM 1382 O O . VAL A 1 181 ? -8.182 -12.007 7.733 1.00 95.38 181 VAL A O 1
ATOM 1385 N N . GLU A 1 182 ? -9.807 -11.051 6.526 1.00 97.50 182 GLU A N 1
ATOM 1386 C CA . GLU A 1 182 ? -10.013 -12.143 5.577 1.00 97.50 182 GLU A CA 1
ATOM 1387 C C . GLU A 1 182 ? -9.628 -11.700 4.170 1.00 97.50 182 GLU A C 1
ATOM 1389 O O . GLU A 1 182 ? -10.012 -10.622 3.721 1.00 97.50 182 GLU A O 1
ATOM 1394 N N . GLY A 1 183 ? -8.893 -12.536 3.446 1.00 97.12 183 GLY A N 1
ATOM 1395 C CA . GLY A 1 183 ? -8.463 -12.239 2.086 1.00 97.12 183 GLY A CA 1
ATOM 1396 C C . GLY A 1 183 ? -7.059 -12.749 1.825 1.00 97.12 183 GLY A C 1
ATOM 1397 O O . GLY A 1 183 ? -6.613 -13.709 2.450 1.00 97.12 183 GLY A O 1
ATOM 1398 N N . GLY A 1 184 ? -6.365 -12.116 0.886 1.00 97.50 184 GLY A N 1
ATOM 1399 C CA . GLY A 1 184 ? -5.025 -12.544 0.524 1.00 97.50 184 GLY A CA 1
ATOM 1400 C C . GLY A 1 184 ? -4.358 -11.661 -0.511 1.00 97.50 184 GLY A C 1
ATOM 1401 O O . GLY A 1 184 ? -4.867 -10.612 -0.914 1.00 97.50 184 GLY A O 1
ATOM 1402 N N . VAL A 1 185 ? -3.202 -12.127 -0.967 1.00 98.19 185 VAL A N 1
ATOM 1403 C CA . VAL A 1 185 ? -2.371 -11.464 -1.969 1.00 98.19 185 VAL A CA 1
ATOM 1404 C C . VAL A 1 185 ? -1.982 -12.431 -3.076 1.00 98.19 185 VAL A C 1
ATOM 1406 O O . VAL A 1 185 ? -1.645 -13.587 -2.836 1.00 98.19 185 VAL A O 1
ATOM 1409 N N . GLY A 1 186 ? -2.001 -11.932 -4.309 1.00 97.75 186 GLY A N 1
ATOM 1410 C CA . GLY A 1 186 ? -1.528 -12.644 -5.492 1.00 97.75 186 GLY A CA 1
ATOM 1411 C C . GLY A 1 186 ? -0.620 -11.780 -6.358 1.00 97.75 186 GLY A C 1
ATOM 1412 O O . GLY A 1 186 ? -0.424 -10.593 -6.092 1.00 97.75 186 GLY A O 1
ATOM 1413 N N . VAL A 1 187 ? -0.070 -12.372 -7.420 1.00 97.75 187 VAL A N 1
ATOM 1414 C CA . VAL A 1 187 ? 0.651 -11.628 -8.461 1.00 97.75 187 VAL A CA 1
ATOM 1415 C C . VAL A 1 187 ? -0.278 -11.379 -9.639 1.00 97.75 187 VAL A C 1
ATOM 1417 O O . VAL A 1 187 ? -0.910 -12.302 -10.146 1.00 97.75 187 VAL A O 1
ATOM 1420 N N . VAL A 1 188 ? -0.321 -10.135 -10.102 1.00 96.38 188 VAL A N 1
ATOM 1421 C CA . VAL A 1 188 ? -0.981 -9.749 -11.347 1.00 96.38 188 VAL A CA 1
ATOM 1422 C C . VAL A 1 188 ? 0.077 -9.367 -12.366 1.00 96.38 188 VAL A C 1
ATOM 1424 O O . VAL A 1 188 ? 0.897 -8.475 -12.135 1.00 96.38 188 VAL A O 1
ATOM 1427 N N . GLU A 1 189 ? 0.026 -10.026 -13.518 1.00 94.88 189 GLU A N 1
ATOM 1428 C CA . GLU A 1 189 ? 0.885 -9.729 -14.657 1.00 94.88 189 GLU A CA 1
ATOM 1429 C C . GLU A 1 189 ? 0.146 -8.864 -15.672 1.00 94.88 189 GLU A C 1
ATOM 1431 O O . GLU A 1 189 ? -1.020 -9.103 -15.993 1.00 94.88 189 GLU A O 1
ATOM 1436 N N . ARG A 1 190 ? 0.828 -7.852 -16.203 1.00 90.50 190 ARG A N 1
ATOM 1437 C CA . ARG A 1 190 ? 0.320 -7.022 -17.291 1.00 90.50 190 ARG A CA 1
ATOM 1438 C C . ARG A 1 190 ? 1.366 -6.886 -18.377 1.00 90.50 190 ARG A C 1
ATOM 1440 O O . ARG A 1 190 ? 2.443 -6.344 -18.142 1.00 90.50 190 ARG A O 1
ATOM 1447 N N . LYS A 1 191 ? 1.015 -7.321 -19.584 1.00 86.62 191 LYS A N 1
ATOM 1448 C CA . LYS A 1 191 ? 1.783 -7.003 -20.787 1.00 86.62 191 LYS A CA 1
ATOM 1449 C C . LYS A 1 191 ? 1.519 -5.547 -21.155 1.00 86.62 191 LYS A C 1
ATOM 1451 O O . LYS A 1 191 ? 0.367 -5.141 -21.295 1.00 86.62 191 LYS A O 1
ATOM 1456 N N . MET A 1 192 ? 2.581 -4.764 -21.257 1.00 78.19 192 MET A N 1
ATOM 1457 C CA . MET A 1 192 ? 2.548 -3.392 -21.741 1.00 78.19 192 MET A CA 1
ATOM 1458 C C . MET A 1 192 ? 3.262 -3.357 -23.083 1.00 78.19 192 MET A C 1
ATOM 1460 O O . MET A 1 192 ? 4.408 -3.787 -23.183 1.00 78.19 192 MET A O 1
ATOM 1464 N N . GLU A 1 193 ? 2.580 -2.851 -24.102 1.00 76.81 193 GLU A N 1
ATOM 1465 C CA . GLU A 1 193 ? 3.137 -2.677 -25.440 1.00 76.81 193 GLU A CA 1
ATOM 1466 C C . GLU A 1 193 ? 3.354 -1.187 -25.681 1.00 76.81 193 GLU A C 1
ATOM 1468 O O . GLU A 1 193 ? 2.396 -0.408 -25.687 1.00 76.81 193 GLU A O 1
ATOM 1473 N N . ASN A 1 194 ? 4.606 -0.776 -25.894 1.00 67.75 194 ASN A N 1
ATOM 1474 C CA . ASN A 1 194 ? 4.866 0.536 -26.469 1.00 67.75 194 ASN A CA 1
ATOM 1475 C C . ASN A 1 194 ? 4.736 0.418 -27.991 1.00 67.75 194 ASN A C 1
ATOM 1477 O O . ASN A 1 194 ? 5.672 0.003 -28.678 1.00 67.75 194 ASN A O 1
ATOM 1481 N N . ARG A 1 195 ? 3.562 0.783 -28.522 1.00 58.25 195 ARG A N 1
ATOM 1482 C CA . ARG A 1 195 ? 3.260 0.708 -29.964 1.00 58.25 195 ARG A CA 1
ATOM 1483 C C . ARG A 1 195 ? 4.224 1.528 -30.833 1.00 58.25 195 ARG A C 1
ATOM 1485 O O . ARG A 1 195 ? 4.338 1.231 -32.015 1.00 58.25 195 ARG A O 1
ATOM 1492 N N . GLY A 1 196 ? 4.909 2.528 -30.269 1.00 62.69 196 GLY A N 1
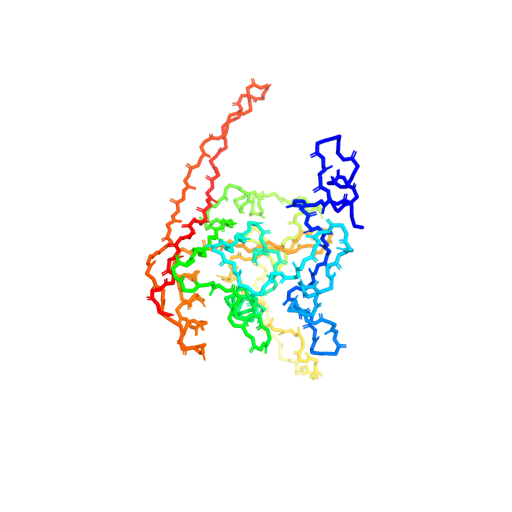ATOM 1493 C CA . GLY A 1 196 ? 5.893 3.344 -30.987 1.00 62.69 196 GLY A CA 1
ATOM 1494 C C . GLY A 1 196 ? 7.284 2.713 -31.116 1.00 62.69 196 GLY A C 1
ATOM 1495 O O . GLY A 1 196 ? 8.023 3.080 -32.020 1.00 62.69 196 GLY A O 1
ATOM 1496 N N . GLU A 1 197 ? 7.638 1.759 -30.249 1.00 63.97 197 GLU A N 1
ATOM 1497 C CA . GLU A 1 197 ? 9.001 1.197 -30.161 1.00 63.97 197 GLU A CA 1
ATOM 1498 C C . GLU A 1 197 ? 9.052 -0.317 -30.425 1.00 63.97 197 GLU A C 1
ATOM 1500 O O . GLU A 1 197 ? 10.117 -0.923 -30.359 1.00 63.97 197 GLU A O 1
ATOM 1505 N N . GLY A 1 198 ? 7.908 -0.953 -30.711 1.00 59.84 198 GLY A N 1
ATOM 1506 C CA . GLY A 1 198 ? 7.838 -2.394 -30.985 1.00 59.84 198 GLY A CA 1
ATOM 1507 C C . GLY A 1 198 ? 8.214 -3.276 -29.789 1.00 59.84 198 GLY A C 1
ATOM 1508 O O . GLY A 1 198 ? 8.475 -4.466 -29.955 1.00 59.84 198 GLY A O 1
ATOM 1509 N N . TRP A 1 199 ? 8.247 -2.707 -28.582 1.00 65.06 199 TRP A N 1
ATOM 1510 C CA . TRP A 1 199 ? 8.650 -3.406 -27.370 1.00 65.06 199 TRP A CA 1
ATOM 1511 C C . TRP A 1 199 ? 7.441 -3.819 -26.529 1.00 65.06 199 TRP A C 1
ATOM 1513 O O . TRP A 1 199 ? 6.581 -2.998 -26.190 1.00 65.06 199 TRP A O 1
ATOM 1523 N N . ALA A 1 200 ? 7.409 -5.101 -26.160 1.00 69.12 200 ALA A N 1
ATOM 1524 C CA . ALA A 1 200 ? 6.530 -5.647 -25.138 1.00 69.12 200 ALA A CA 1
ATOM 1525 C C . ALA A 1 200 ? 7.306 -5.872 -23.831 1.00 69.12 200 ALA A C 1
ATOM 1527 O O . ALA A 1 200 ? 8.325 -6.562 -23.801 1.00 69.12 200 ALA A O 1
ATOM 1528 N N . CYS A 1 201 ? 6.788 -5.321 -22.741 1.00 78.19 201 CYS A N 1
ATOM 1529 C CA . CYS A 1 201 ? 7.325 -5.472 -21.396 1.00 78.19 201 CYS A CA 1
ATOM 1530 C C . CYS A 1 201 ? 6.261 -6.137 -20.508 1.00 78.19 201 CYS A C 1
ATOM 1532 O O . CYS A 1 201 ? 5.110 -5.690 -20.470 1.00 78.19 201 CYS A O 1
ATOM 1534 N N . THR A 1 202 ? 6.632 -7.167 -19.746 1.00 86.69 202 THR A N 1
ATOM 1535 C CA . THR A 1 202 ? 5.732 -7.783 -18.757 1.00 86.69 202 THR A CA 1
ATOM 1536 C C . THR A 1 202 ? 5.960 -7.152 -17.395 1.00 86.69 202 THR A C 1
ATOM 1538 O O . THR A 1 202 ? 7.006 -7.344 -16.782 1.00 86.69 202 THR A O 1
ATOM 1541 N N . ARG A 1 203 ? 4.958 -6.435 -16.890 1.00 92.12 203 ARG A N 1
ATOM 1542 C CA . ARG A 1 203 ? 4.966 -5.926 -15.519 1.00 92.12 203 ARG A CA 1
ATOM 1543 C C . ARG A 1 203 ? 4.318 -6.906 -14.567 1.00 92.12 203 ARG A C 1
ATOM 1545 O O . ARG A 1 203 ? 3.267 -7.457 -14.888 1.00 92.12 203 ARG A O 1
ATOM 1552 N N . ARG A 1 204 ? 4.902 -7.079 -13.388 1.00 95.31 204 ARG A N 1
ATOM 1553 C CA . ARG A 1 204 ? 4.394 -7.939 -12.318 1.00 95.31 204 ARG A CA 1
ATOM 1554 C C . ARG A 1 204 ? 4.165 -7.104 -11.065 1.00 95.31 204 ARG A C 1
ATOM 1556 O O . ARG A 1 204 ? 5.050 -6.375 -10.617 1.00 95.31 204 ARG A O 1
ATOM 1563 N N . PHE A 1 205 ? 2.984 -7.240 -10.478 1.00 96.88 205 PHE A N 1
ATOM 1564 C CA . PHE A 1 205 ? 2.598 -6.511 -9.274 1.00 96.88 205 PHE A CA 1
ATOM 1565 C C . PHE A 1 205 ? 2.039 -7.466 -8.230 1.00 96.88 205 PHE A C 1
ATOM 1567 O O . PHE A 1 205 ? 1.245 -8.340 -8.575 1.00 96.88 205 PHE A O 1
ATOM 1574 N N . VAL A 1 206 ? 2.403 -7.281 -6.962 1.00 97.56 206 VAL A N 1
ATOM 1575 C CA . VAL A 1 206 ? 1.666 -7.911 -5.862 1.00 97.56 206 VAL A CA 1
ATOM 1576 C C . VAL A 1 206 ? 0.379 -7.128 -5.664 1.00 97.56 206 VAL A C 1
ATOM 1578 O O . VAL A 1 206 ? 0.407 -5.902 -5.592 1.00 97.56 206 VAL A O 1
ATOM 1581 N N . HIS A 1 207 ? -0.749 -7.825 -5.655 1.00 98.00 207 HIS A N 1
ATOM 1582 C CA . HIS A 1 207 ? -2.078 -7.269 -5.441 1.00 98.00 207 HIS A CA 1
ATOM 1583 C C . HIS A 1 207 ? -2.676 -7.954 -4.219 1.00 98.00 207 HIS A C 1
ATOM 1585 O O . HIS A 1 207 ? -2.968 -9.149 -4.266 1.00 98.00 207 HIS A O 1
ATOM 1591 N N . GLY A 1 208 ? -2.815 -7.202 -3.134 1.00 97.94 208 GLY A N 1
ATOM 1592 C CA . GLY A 1 208 ? -3.382 -7.665 -1.876 1.00 97.94 208 GLY A CA 1
ATOM 1593 C C . GLY A 1 208 ? -4.751 -7.050 -1.620 1.00 97.94 208 GLY A C 1
ATOM 1594 O O . GLY A 1 208 ? -4.960 -5.870 -1.907 1.00 97.94 208 GLY A O 1
ATOM 1595 N N . SER A 1 209 ? -5.674 -7.846 -1.093 1.00 98.25 209 SER A N 1
ATOM 1596 C CA . SER A 1 209 ? -7.005 -7.406 -0.691 1.00 98.25 209 SER A CA 1
ATOM 1597 C C . SER A 1 209 ? -7.442 -8.193 0.531 1.00 98.25 209 SER A C 1
ATOM 1599 O O . SER A 1 209 ? -7.635 -9.406 0.448 1.00 98.25 209 SER A O 1
ATOM 1601 N N . TRP A 1 210 ? -7.649 -7.487 1.637 1.00 98.19 210 TRP A N 1
ATOM 1602 C CA . TRP A 1 210 ? -8.153 -8.056 2.879 1.00 98.19 210 TRP A CA 1
ATOM 1603 C C . TRP A 1 210 ? -9.325 -7.238 3.399 1.00 98.19 210 TRP A C 1
ATOM 1605 O O . TRP A 1 210 ? -9.305 -6.014 3.332 1.00 98.19 210 TRP A O 1
ATOM 1615 N N . LYS A 1 211 ? -10.337 -7.905 3.941 1.00 97.56 211 LYS A N 1
ATOM 1616 C CA . LYS A 1 211 ? -11.494 -7.296 4.585 1.00 97.56 211 LYS A CA 1
ATOM 1617 C C . LYS A 1 211 ? -11.419 -7.537 6.083 1.00 97.56 211 LYS A C 1
ATOM 1619 O O . LYS A 1 211 ? -11.273 -8.675 6.513 1.00 97.56 211 LYS A O 1
ATOM 1624 N N . ARG A 1 212 ? -11.544 -6.488 6.887 1.00 95.06 212 ARG A N 1
ATOM 1625 C CA . ARG A 1 212 ? -11.621 -6.612 8.343 1.00 95.06 212 ARG A CA 1
ATOM 1626 C C . ARG A 1 212 ? -12.968 -7.209 8.749 1.00 95.06 212 ARG A C 1
ATOM 1628 O O . ARG A 1 212 ? -14.003 -6.690 8.338 1.00 95.06 212 ARG A O 1
ATOM 1635 N N . VAL A 1 213 ? -12.966 -8.266 9.561 1.00 91.50 213 VAL A N 1
ATOM 1636 C CA . VAL A 1 213 ? -14.197 -8.994 9.941 1.00 91.50 213 VAL A CA 1
ATOM 1637 C C . VAL A 1 213 ? -14.694 -8.723 11.360 1.00 91.50 213 VAL A C 1
ATOM 1639 O O . VAL A 1 213 ? -15.873 -8.941 11.628 1.00 91.50 213 VAL A O 1
ATOM 1642 N N . ALA A 1 214 ? -13.840 -8.192 12.237 1.00 67.94 214 ALA A N 1
ATOM 1643 C CA . ALA A 1 214 ? -14.178 -7.760 13.595 1.00 67.94 214 ALA A CA 1
ATOM 1644 C C . ALA A 1 214 ? -13.310 -6.562 13.999 1.00 67.94 214 ALA A C 1
ATOM 1646 O O . ALA A 1 214 ? -12.104 -6.554 13.662 1.00 67.94 214 ALA A O 1
#

Foldseek 3Di:
DVVQVVLCPDPPRDLLDDDDDDDDLQDDPVDQWPQNVQQPRDPSVPGGDQADLEQEDAQHLQQDDPVSLLSSLLCSQQTPHGGRHDAQHKYKYKHAAPPFVVLVCLQPDPDLFSCFPPRPPPPPPPDDDDDDDDDDPPPCPPPPVPASKGATNVRGIGHHDDQVVVQVSNVVSCVVVVWDKDWGKDKDWDWDAPPVPRDTGITIMIITMITTND

Radius of gyration: 20.69 Å; Cα contacts (8 Å, |Δi|>4): 325; chains: 1; bounding box: 60×38×50 Å

=== Feature glossary ===
Key to the feature types in this record:

pLDDT. pLDDT is the predicted lDDT-Cα score: AlphaFold's confidence that the local environment of each residue (all inter-atomic distances within 15 Å) is correctly placed. It is a per-residue number between 0 and 100, with higher meaning more reliable.

Radius of gyration, Cα contacts, bounding box. The geometric summary reports three shape descriptors. Rg (radius of gyration) measures how spread out the Cα atoms are about their centre of mass; compact globular proteins have small Rg, elongated or unfolded ones large. Cα contacts (<8 Å, |i−j|>4) count long-range residue pairs in spatial proximity — high for tightly packed folds, near zero for rods or random coil. The bounding-box extents give the protein's footprint along x, y, z in Å.

Backbone torsions (φ/ψ). Backbone dihedral angles. Every residue except chain termini has a φ (preceding-C → N → Cα → C) and a ψ (N → Cα → C → next-N). They are reported in degrees following the IUPAC sign convention. Secondary structure is essentially a statement about which (φ, ψ) basin each residue occupies.

Contact-map, Ramachandran, and PAE plots. Plot images: a contact map (which residues are close in 3D, as an N×N binary image), a Ramachandran scatter (backbone torsion angles, revealing secondary-structure composition at a glance), and — for AlphaFold structures — a PAE heatmap (pairwise prediction confidence).

Predicted aligned error. Predicted Aligned Error (PAE) is an AlphaFold confidence matrix: entry (i, j) is the expected error in the position of residue j, in ångströms, when the prediction is superimposed on the true structure at residue i. Low PAE within a block of residues means that block is internally rigid and well-predicted; high PAE between two blocks means their relative placement is uncertain even if each block individually is confident.

Secondary structure (3-state, P-SEA). Three-state secondary structure (P-SEA) collapses the eight DSSP classes into helix (a), strand (b), and coil (c). P-SEA assigns these from Cα geometry alone — distances and angles — without requiring backbone oxygens, so it works on any Cα trace.

Solvent-accessible surface area. Solvent-accessible surface area (SASA) is the area in Å² traced out by the centre of a 1.4 Å probe sphere (a water molecule) rolled over the protein's van der Waals surface (Shrake–Rupley / Lee–Richards construction). Buried residues have near-zero SASA; fully exposed residues can exceed 200 Å². The total SASA scales roughly with the number of surface residues.

Foldseek 3Di. The Foldseek 3Di string encodes local tertiary geometry as a 20-letter alphabet — one character per residue — derived from the relative positions of nearby Cα atoms. Unlike the amino-acid sequence, 3Di is a direct function of the 3D structure, so two proteins with the same fold have similar 3Di strings even at low sequence identity.

B-factor. For experimental (PDB) structures, the B-factor (temperature factor) quantifies the positional spread of each atom in the crystal — a combination of thermal vibration and static disorder — in units of Å². High B-factors mark flexible loops or poorly resolved regions; low B-factors mark the rigid, well-ordered core.

mmCIF coordinates. The mmCIF block holds the 3D Cartesian coordinates of each backbone atom (N, Cα, C, O) in ångströms. mmCIF is the PDB's canonical archive format — a tagged-loop text representation of the atomic model.

InterPro / GO / CATH / organism. Functional annotations link the protein to curated databases. InterPro entries identify conserved domains and families by matching the sequence against member-database signatures (Pfam, PROSITE, CDD, …). Gene Ontology (GO) terms describe molecular function, biological process, and cellular component in a controlled vocabulary. CATH places the structure in a hierarchical fold classification (Class/Architecture/Topology/Homologous-superfamily). The organism is the source species.

Rendered structure images. Structure images are PyMOL renders from six orthogonal camera directions. Cartoon representation draws helices as coils and strands as arrows; sticks shows the backbone as bonds; surface shows the solvent-excluded envelope. Rainbow coloring maps sequence position to hue (blue→red, N→C); chain coloring assigns a distinct color per polypeptide.

Sequence. This is the polypeptide sequence — one letter per residue, N-terminus first. Length ranges from a few dozen residues for small domains to over a thousand for large multi-domain proteins.

Secondary structure (8-state, DSSP). The SS8 string is DSSP's per-residue secondary-structure call. α-helix (H) means an i→i+4 H-bond ladder; β-strand (E) means the residue participates in a β-sheet; 3₁₀ (G) and π (I) are tighter and wider helices; T/S are turns/bends; '-' is loop.

Nearest PDB structures. Structural nearest neighbors (via Foldseek easy-search vs the PDB). Reported per hit: target PDB id, E-value, and alignment TM-score. A TM-score above ~0.5 is the conventional threshold for 'same fold'.